Protein AF-A0A9P7G087-F1 (afdb_monomer_lite)

InterPro domains:
  IPR011009 Protein kinase-like domain superfamily [SSF56112] (122-216)

Radius of gyration: 23.11 Å; chains: 1; bounding box: 43×57×76 Å

Organism: NCBI:txid117018

Secondary structure (DSSP, 8-state):
------GGG-SSS-HHHHHHHHHHHHHHHHHHHHHHHHHHHHHT--S--------------------HHHHHHHHH-SEEEEEEEETTEE-SS-EEEEEEETTEE--S-----TTTEEEEEEEEEEEEETTEEEEEEEEEEE-TTS-EEEEEEEEEEEE-SHHHHHHHHHHHHHHHHHHHTT-SSPPPEEEEEEETTT--EEEEEE-----GGGGS---TT------------

pLDDT: mean 76.43, std 19.96, range [32.22, 96.69]

Structure (mmCIF, N/CA/C/O backbone):
data_AF-A0A9P7G087-F1
#
_entry.id   AF-A0A9P7G087-F1
#
loop_
_atom_site.group_PDB
_atom_site.id
_atom_site.type_symbol
_atom_site.label_atom_id
_atom_site.label_alt_id
_atom_site.label_comp_id
_atom_site.label_asym_id
_atom_site.label_entity_id
_atom_site.label_seq_id
_atom_site.pdbx_PDB_ins_code
_atom_site.Cartn_x
_atom_site.Cartn_y
_atom_site.Cartn_z
_atom_site.occupancy
_atom_site.B_iso_or_equiv
_atom_site.auth_seq_id
_atom_site.auth_comp_id
_atom_site.auth_asym_id
_atom_site.auth_atom_id
_atom_site.pdbx_PDB_model_num
ATOM 1 N N . MET A 1 1 ? 25.903 7.171 -40.865 1.00 37.47 1 MET A N 1
ATOM 2 C CA . MET A 1 1 ? 26.555 8.417 -40.424 1.00 37.47 1 MET A CA 1
ATOM 3 C C . MET A 1 1 ? 25.808 8.859 -39.186 1.00 37.47 1 MET A C 1
ATOM 5 O O . MET A 1 1 ? 24.689 9.324 -39.324 1.00 37.47 1 MET A O 1
ATOM 9 N N . SER A 1 2 ? 26.343 8.557 -38.003 1.00 38.66 2 SER A N 1
ATOM 10 C CA . SER A 1 2 ? 25.764 9.031 -36.746 1.00 38.66 2 SER A CA 1
ATOM 11 C C . SER A 1 2 ? 26.187 10.479 -36.569 1.00 38.66 2 SER A C 1
ATOM 13 O O . SER A 1 2 ? 27.375 10.746 -36.397 1.00 38.66 2 SER A O 1
ATOM 15 N N . GLU A 1 3 ? 25.233 11.399 -36.669 1.00 46.44 3 GLU A N 1
ATOM 16 C CA . GLU A 1 3 ? 25.411 12.743 -36.134 1.00 46.44 3 GLU A CA 1
ATOM 17 C C . GLU A 1 3 ? 25.613 12.624 -34.624 1.00 46.44 3 GLU A C 1
ATOM 19 O O . GLU A 1 3 ? 24.785 12.085 -33.889 1.00 46.44 3 GLU A O 1
ATOM 24 N N . LEU A 1 4 ? 26.793 13.061 -34.200 1.00 48.56 4 LEU A N 1
ATOM 25 C CA . LEU A 1 4 ? 27.192 13.255 -32.823 1.00 48.56 4 LEU A CA 1
ATOM 26 C C . LEU A 1 4 ? 26.295 14.358 -32.255 1.00 48.56 4 LEU A C 1
ATOM 28 O O . LEU A 1 4 ? 26.388 15.501 -32.694 1.00 48.56 4 LEU A O 1
ATOM 32 N N . ILE A 1 5 ? 25.407 14.011 -31.324 1.00 50.12 5 ILE A N 1
ATOM 33 C CA . ILE A 1 5 ? 24.639 15.002 -30.570 1.00 50.12 5 ILE A CA 1
ATOM 34 C C . ILE A 1 5 ? 25.663 15.811 -29.769 1.00 50.12 5 ILE A C 1
ATOM 36 O O . ILE A 1 5 ? 26.193 15.333 -28.766 1.00 50.12 5 ILE A O 1
ATOM 40 N N . ASP A 1 6 ? 25.993 17.006 -30.251 1.00 51.84 6 ASP A N 1
ATOM 41 C CA . ASP A 1 6 ? 26.805 17.971 -29.519 1.00 51.84 6 ASP A CA 1
ATOM 42 C C . ASP A 1 6 ? 25.933 18.610 -28.431 1.00 51.84 6 ASP A C 1
ATOM 44 O O . ASP A 1 6 ? 25.286 19.637 -28.622 1.00 51.84 6 ASP A O 1
ATOM 48 N N . VAL A 1 7 ? 25.874 17.941 -27.277 1.00 53.72 7 VAL A N 1
ATOM 49 C CA . VAL A 1 7 ? 25.100 18.364 -26.096 1.00 53.72 7 VAL A CA 1
ATOM 50 C C . VAL A 1 7 ? 25.657 19.663 -25.486 1.00 53.72 7 VAL A C 1
ATOM 52 O O . VAL A 1 7 ? 25.016 20.266 -24.629 1.00 53.72 7 VAL A O 1
ATOM 55 N N . ALA A 1 8 ? 26.837 20.129 -25.913 1.00 52.84 8 ALA A N 1
ATOM 56 C CA . ALA A 1 8 ? 27.455 21.331 -25.360 1.00 52.84 8 ALA A CA 1
ATOM 57 C C . ALA A 1 8 ? 26.787 22.641 -25.821 1.00 52.84 8 ALA A C 1
ATOM 59 O O . ALA A 1 8 ? 26.989 23.665 -25.174 1.00 52.84 8 ALA A O 1
ATOM 60 N N . HIS A 1 9 ? 25.984 22.612 -26.893 1.00 53.97 9 HIS A N 1
ATOM 61 C CA . HIS A 1 9 ? 25.398 23.811 -27.510 1.00 53.97 9 HIS A CA 1
ATOM 62 C C . HIS A 1 9 ? 23.862 23.780 -27.616 1.00 53.97 9 HIS A C 1
ATOM 64 O O . HIS A 1 9 ? 23.290 24.514 -28.416 1.00 53.97 9 HIS A O 1
ATOM 70 N N . GLY A 1 10 ? 23.183 22.940 -26.826 1.00 51.22 10 GLY A N 1
ATOM 71 C CA . GLY A 1 10 ? 21.718 22.928 -26.760 1.00 51.22 10 GLY A CA 1
ATOM 72 C C . GLY A 1 10 ? 21.180 24.194 -26.091 1.00 51.22 10 GLY A C 1
ATOM 73 O O . GLY A 1 10 ? 21.565 24.488 -24.961 1.00 51.22 10 GLY A O 1
ATOM 74 N N . ASP A 1 11 ? 20.336 24.925 -26.819 1.00 59.06 11 ASP A N 1
ATOM 75 C CA . ASP A 1 11 ? 19.813 26.253 -26.490 1.00 59.06 11 ASP A CA 1
ATOM 76 C C . ASP A 1 11 ? 19.285 26.396 -25.047 1.00 59.06 11 ASP A C 1
ATOM 78 O O . ASP A 1 11 ? 18.460 25.613 -24.582 1.00 59.06 11 ASP A O 1
ATOM 82 N N . ASP A 1 12 ? 19.803 27.440 -24.396 1.00 55.69 12 ASP A N 1
ATOM 83 C CA . ASP A 1 12 ? 19.361 28.178 -23.204 1.00 55.69 12 ASP A CA 1
ATOM 84 C C . ASP A 1 12 ? 18.184 27.602 -22.362 1.00 55.69 12 ASP A C 1
ATOM 86 O O . ASP A 1 12 ? 17.035 27.601 -22.822 1.00 55.69 12 ASP A O 1
ATOM 90 N N . PRO A 1 13 ? 18.405 27.212 -21.086 1.00 59.06 13 PRO A N 1
ATOM 91 C CA . PRO A 1 13 ? 19.678 27.208 -20.361 1.00 59.06 13 PRO A CA 1
ATOM 92 C C . PRO A 1 13 ? 20.532 25.980 -20.695 1.00 59.06 13 PRO A C 1
ATOM 94 O O . PRO A 1 13 ? 20.032 24.860 -20.843 1.00 59.06 13 PRO A O 1
ATOM 97 N N . ALA A 1 14 ? 21.849 26.180 -20.758 1.00 65.62 14 ALA A N 1
ATOM 98 C CA . ALA A 1 14 ? 22.793 25.106 -21.056 1.00 65.62 14 ALA A CA 1
ATOM 99 C C . ALA A 1 14 ? 22.681 23.978 -20.012 1.00 65.62 14 ALA A C 1
ATOM 101 O O . ALA A 1 14 ? 22.428 24.225 -18.833 1.00 65.62 14 ALA A O 1
ATOM 102 N N . TYR A 1 15 ? 22.940 22.725 -20.399 1.00 64.69 15 TYR A N 1
ATOM 103 C CA . TYR A 1 15 ? 22.842 21.559 -19.499 1.00 64.69 15 TYR A CA 1
ATOM 104 C C . TYR A 1 15 ? 23.573 21.751 -18.152 1.00 64.69 15 TYR A C 1
ATOM 106 O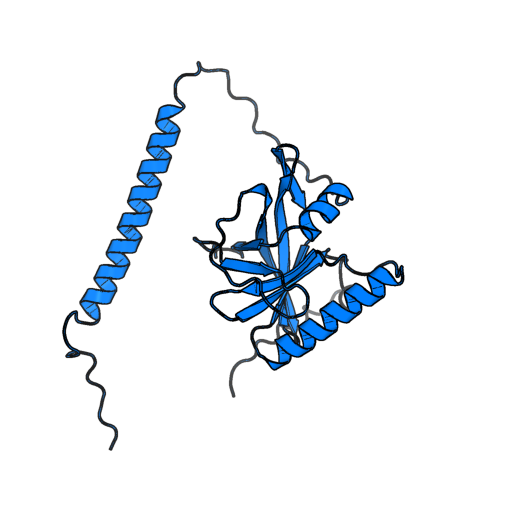 O . TYR A 1 15 ? 23.093 21.331 -17.097 1.00 64.69 15 TYR A O 1
ATOM 114 N N . GLY A 1 16 ? 24.719 22.441 -18.172 1.00 65.94 16 GLY A N 1
ATOM 115 C CA . GLY A 1 16 ? 25.461 22.799 -16.962 1.00 65.94 16 GLY A CA 1
ATOM 116 C C . GLY A 1 16 ? 24.697 23.741 -16.025 1.00 65.94 16 GLY A C 1
ATOM 117 O O . GLY A 1 16 ? 24.754 23.570 -14.810 1.00 65.94 16 GLY A O 1
ATOM 118 N N . GLU A 1 17 ? 23.940 24.692 -16.567 1.00 72.75 17 GLU A N 1
ATOM 119 C CA . GLU A 1 17 ? 23.118 25.629 -15.796 1.00 72.75 17 GLU A CA 1
ATOM 120 C C . GLU A 1 17 ? 21.913 24.933 -15.163 1.00 72.75 17 GLU A C 1
ATOM 122 O O . GLU A 1 17 ? 21.603 25.201 -14.004 1.00 72.75 17 GLU A O 1
ATOM 127 N N . ILE A 1 18 ? 21.293 23.976 -15.863 1.00 76.69 18 ILE A N 1
A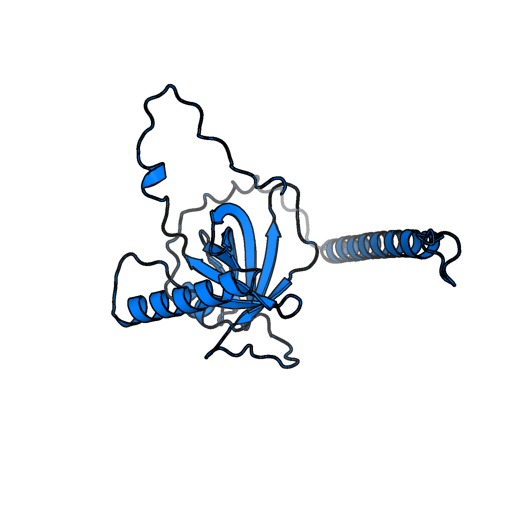TOM 128 C CA . ILE A 1 18 ? 20.209 23.153 -15.303 1.00 76.69 18 ILE A CA 1
ATOM 129 C C . ILE A 1 18 ? 20.728 22.327 -14.125 1.00 76.69 18 ILE A C 1
ATOM 131 O O . ILE A 1 18 ? 20.117 22.316 -13.056 1.00 76.69 18 ILE A O 1
ATOM 135 N N . HIS A 1 19 ? 21.877 21.665 -14.288 1.00 71.69 19 HIS A N 1
ATOM 136 C CA . HIS A 1 19 ? 22.480 20.878 -13.215 1.00 71.69 19 HIS A CA 1
ATOM 137 C C . HIS A 1 19 ? 22.809 21.735 -11.991 1.00 71.69 19 HIS A C 1
ATOM 139 O O . HIS A 1 19 ? 22.435 21.381 -10.872 1.00 71.69 19 HIS A O 1
ATOM 145 N N . VAL A 1 20 ? 23.466 22.880 -12.185 1.00 82.25 20 VAL A N 1
ATOM 146 C CA . VAL A 1 20 ? 23.805 23.782 -11.077 1.00 82.25 20 VAL A CA 1
ATOM 147 C C . VAL A 1 20 ? 22.540 24.363 -10.437 1.00 82.25 20 VAL A C 1
ATOM 149 O O . VAL A 1 20 ? 22.446 24.400 -9.210 1.00 82.25 20 VAL A O 1
ATOM 152 N N . GLY A 1 21 ? 21.544 24.749 -11.236 1.00 81.56 21 GLY A N 1
ATOM 153 C CA . GLY A 1 21 ? 20.256 25.247 -10.758 1.00 81.56 21 GLY A CA 1
ATOM 154 C C . GLY A 1 21 ? 19.515 24.225 -9.896 1.00 81.56 21 GLY A C 1
ATOM 155 O O . GLY A 1 21 ? 19.039 24.568 -8.814 1.00 81.56 21 GLY A O 1
ATOM 156 N N . LEU A 1 22 ? 19.497 22.956 -10.313 1.00 80.38 22 LEU A N 1
ATOM 157 C CA . LEU A 1 22 ? 18.887 21.867 -9.551 1.00 80.38 22 LEU A CA 1
ATOM 158 C C . LEU A 1 22 ? 19.606 21.641 -8.215 1.00 80.38 22 LEU A C 1
ATOM 160 O O . LEU A 1 22 ? 18.956 21.573 -7.171 1.00 80.38 22 LEU A O 1
ATOM 164 N N . TYR A 1 23 ? 20.942 21.589 -8.220 1.00 81.75 23 TYR A N 1
ATOM 165 C CA . TYR A 1 23 ? 21.722 21.473 -6.984 1.00 81.75 23 TYR A CA 1
ATOM 166 C C . TYR A 1 23 ? 21.475 22.654 -6.035 1.00 81.75 23 TYR A C 1
ATOM 168 O O . TYR A 1 23 ? 21.299 22.443 -4.834 1.00 81.75 23 TYR A O 1
ATOM 176 N N . MET A 1 24 ? 21.414 23.888 -6.548 1.00 84.94 24 MET A N 1
ATOM 177 C CA . MET A 1 24 ? 21.125 25.069 -5.727 1.00 84.94 24 MET A CA 1
ATOM 178 C C . MET A 1 24 ? 19.702 25.059 -5.156 1.00 84.94 24 MET A C 1
ATOM 180 O O . MET A 1 24 ? 19.517 25.431 -3.995 1.00 84.94 24 MET A O 1
ATOM 184 N N . ALA A 1 25 ? 18.709 24.602 -5.923 1.00 83.75 25 ALA A N 1
ATOM 185 C CA . ALA A 1 25 ? 17.330 24.476 -5.455 1.00 83.75 25 ALA A CA 1
ATOM 186 C C . ALA A 1 25 ? 17.208 23.446 -4.320 1.00 83.75 25 ALA A C 1
ATOM 188 O O . ALA A 1 25 ? 16.607 23.744 -3.288 1.00 83.75 25 ALA A O 1
ATOM 189 N N . ILE A 1 26 ? 17.852 22.281 -4.465 1.00 86.06 26 ILE A N 1
ATOM 190 C CA . ILE A 1 26 ? 17.886 21.239 -3.427 1.00 86.06 26 ILE A CA 1
ATOM 191 C C . ILE A 1 26 ? 18.539 21.774 -2.148 1.00 86.06 26 ILE A C 1
ATOM 193 O O . ILE A 1 26 ? 17.989 21.625 -1.059 1.00 86.06 26 ILE A O 1
ATOM 197 N N . MET A 1 27 ? 19.697 22.431 -2.262 1.00 87.25 27 MET A N 1
ATOM 198 C CA . MET A 1 27 ? 20.398 22.983 -1.097 1.00 87.25 27 MET A CA 1
ATOM 199 C C . MET A 1 27 ? 19.583 24.077 -0.399 1.00 87.25 27 MET A C 1
ATOM 201 O O . MET A 1 27 ? 19.564 24.137 0.830 1.00 87.25 27 MET A O 1
ATOM 205 N N . SER A 1 28 ? 18.883 24.917 -1.163 1.00 87.94 28 SER A N 1
ATOM 206 C CA . SER A 1 28 ? 18.028 25.971 -0.607 1.00 87.94 28 SER A CA 1
ATOM 207 C C . SER A 1 28 ? 16.828 25.390 0.144 1.00 87.94 28 SER A C 1
ATOM 209 O O . SER A 1 28 ? 16.564 25.814 1.266 1.00 87.94 28 SER A O 1
ATOM 211 N N . ASP A 1 29 ? 16.167 24.367 -0.410 1.00 92.19 29 ASP A N 1
ATOM 212 C CA . ASP A 1 29 ? 15.066 23.657 0.260 1.00 92.19 29 ASP A CA 1
ATOM 213 C C . ASP A 1 29 ? 15.529 22.993 1.567 1.00 92.19 29 ASP A C 1
ATOM 215 O O . ASP A 1 29 ? 14.883 23.139 2.606 1.00 92.19 29 ASP A O 1
ATOM 219 N N . VAL A 1 30 ? 16.696 22.336 1.563 1.00 86.88 30 VAL A N 1
ATOM 220 C CA . VAL A 1 30 ? 17.272 21.731 2.777 1.00 86.88 30 VAL A CA 1
ATOM 221 C C . VAL A 1 30 ? 17.572 22.790 3.842 1.00 86.88 30 VAL A C 1
ATOM 223 O O . VAL A 1 30 ? 17.251 22.594 5.019 1.00 86.88 30 VAL A O 1
ATOM 226 N N . LEU A 1 31 ? 18.165 23.924 3.456 1.00 86.12 31 LEU A N 1
ATOM 227 C CA . LEU A 1 31 ? 18.472 25.014 4.385 1.00 86.12 31 LEU A CA 1
ATOM 228 C C . LEU A 1 31 ? 17.204 25.658 4.954 1.00 86.12 31 LEU A C 1
ATOM 230 O O . LEU A 1 31 ? 17.148 25.924 6.157 1.00 86.12 31 LEU A O 1
ATOM 234 N N . ASP A 1 32 ? 16.176 25.868 4.135 1.00 91.06 32 ASP A N 1
ATOM 235 C CA . ASP A 1 32 ? 14.921 26.459 4.595 1.00 91.06 32 ASP A CA 1
ATOM 236 C C . ASP A 1 32 ? 14.133 25.509 5.502 1.00 91.06 32 ASP A C 1
ATOM 238 O O . ASP A 1 32 ? 13.650 25.944 6.551 1.00 91.06 32 ASP A O 1
ATOM 242 N N . ARG A 1 33 ? 14.100 24.201 5.209 1.00 82.62 33 ARG A N 1
ATOM 243 C CA . ARG A 1 33 ? 13.541 23.201 6.139 1.00 82.62 33 ARG A CA 1
ATOM 244 C C . ARG A 1 33 ? 14.288 23.188 7.467 1.00 82.62 33 ARG A C 1
ATOM 246 O O . ARG A 1 33 ? 13.663 23.153 8.523 1.00 82.62 33 ARG A O 1
ATOM 253 N N . THR A 1 34 ? 15.616 23.273 7.430 1.00 83.12 34 THR A N 1
ATOM 254 C CA . THR A 1 34 ? 16.438 23.309 8.649 1.00 83.12 34 THR A CA 1
ATOM 255 C C . THR A 1 34 ? 16.129 24.551 9.487 1.00 83.12 34 THR A C 1
ATOM 257 O O . THR A 1 34 ? 15.969 24.454 10.702 1.00 83.12 34 THR A O 1
ATOM 260 N N . ARG A 1 35 ? 15.969 25.721 8.855 1.00 85.31 35 ARG A N 1
ATOM 261 C CA . ARG A 1 35 ? 15.562 26.954 9.548 1.00 85.31 35 ARG A CA 1
ATOM 262 C C . ARG A 1 35 ? 14.180 26.835 10.177 1.00 85.31 35 ARG A C 1
ATOM 264 O O . ARG A 1 35 ? 14.010 27.277 11.308 1.00 85.31 35 ARG A O 1
ATOM 271 N N . GLN A 1 36 ? 13.218 26.242 9.475 1.00 79.81 36 GLN A N 1
ATOM 272 C CA . GLN A 1 36 ? 11.868 26.037 10.004 1.00 79.81 36 GLN A CA 1
ATOM 273 C C . GLN A 1 36 ? 11.870 25.093 11.212 1.00 79.81 36 GLN A C 1
ATOM 275 O O . GLN A 1 36 ? 11.194 25.380 12.195 1.00 79.81 36 GLN A O 1
ATOM 280 N N . ILE A 1 37 ? 12.676 24.025 11.182 1.00 79.12 37 ILE A N 1
ATOM 281 C CA . ILE A 1 37 ? 12.852 23.109 12.321 1.00 79.12 37 ILE A CA 1
ATOM 282 C C . ILE A 1 37 ? 13.456 23.853 13.519 1.00 79.12 37 ILE A C 1
ATOM 284 O O . ILE A 1 37 ? 12.887 23.817 14.605 1.00 79.12 37 ILE A O 1
ATOM 288 N N . ILE A 1 38 ? 14.543 24.606 13.317 1.00 79.31 38 ILE A N 1
ATOM 289 C CA . ILE A 1 38 ? 15.189 25.386 14.389 1.00 79.31 38 ILE A CA 1
ATOM 290 C C . ILE A 1 38 ? 14.232 26.442 14.968 1.00 79.31 38 ILE A C 1
ATOM 292 O O . ILE A 1 38 ? 14.205 26.667 16.177 1.00 79.31 38 ILE A O 1
ATOM 296 N N . GLN A 1 39 ? 13.428 27.100 14.128 1.00 76.31 39 GLN A N 1
ATOM 297 C CA . GLN A 1 39 ? 12.433 28.076 14.584 1.00 76.31 39 GLN A CA 1
ATOM 298 C C . GLN A 1 39 ? 11.293 27.413 15.364 1.00 76.31 39 GLN A C 1
ATOM 300 O O . GLN A 1 39 ? 10.879 27.948 16.394 1.00 76.31 39 GLN A O 1
ATOM 305 N N . ALA A 1 40 ? 10.820 26.247 14.916 1.00 68.62 40 ALA A N 1
ATOM 306 C CA . ALA A 1 40 ? 9.821 25.460 15.631 1.00 68.62 40 ALA A CA 1
ATOM 307 C C . ALA A 1 40 ? 10.345 25.006 17.004 1.00 68.62 40 ALA A C 1
ATOM 309 O O . ALA A 1 40 ? 9.625 25.117 17.992 1.00 68.62 40 ALA A O 1
ATOM 310 N N . GLU A 1 41 ? 11.613 24.594 17.090 1.00 66.81 41 GLU A N 1
ATOM 311 C CA . GLU A 1 41 ? 12.267 24.232 18.352 1.00 66.81 41 GLU A CA 1
ATOM 312 C C . GLU A 1 41 ? 12.432 25.441 19.289 1.00 66.81 41 GLU A C 1
ATOM 314 O O . GLU A 1 41 ? 12.165 25.331 20.489 1.00 66.81 41 GLU A O 1
ATOM 319 N N . ALA A 1 42 ? 12.781 26.618 18.754 1.00 61.88 42 ALA A N 1
ATOM 320 C CA . ALA A 1 42 ? 12.932 27.851 19.529 1.00 61.88 42 ALA A CA 1
ATOM 321 C C . ALA A 1 42 ? 11.607 28.344 20.147 1.00 61.88 42 ALA A C 1
ATOM 323 O O . ALA A 1 42 ? 11.608 28.848 21.275 1.00 61.88 42 ALA A O 1
ATOM 324 N N . LEU A 1 43 ? 10.475 28.147 19.459 1.00 56.50 43 LEU A N 1
ATOM 325 C CA . LEU A 1 43 ? 9.128 28.464 19.961 1.00 56.50 43 LEU A CA 1
ATOM 326 C C . LEU A 1 43 ? 8.705 27.599 21.167 1.00 56.50 43 LEU A C 1
ATOM 328 O O . LEU A 1 43 ? 7.830 28.006 21.930 1.00 56.50 43 LEU A O 1
ATOM 332 N N . THR A 1 44 ? 9.355 26.455 21.398 1.00 51.25 44 THR A N 1
ATOM 333 C CA . THR A 1 44 ? 9.074 25.536 22.521 1.00 51.25 44 THR A CA 1
ATOM 334 C C . THR A 1 44 ? 9.850 25.831 23.818 1.00 51.25 44 THR A C 1
ATOM 336 O O . THR A 1 44 ? 9.639 25.157 24.826 1.00 51.25 44 THR A O 1
ATOM 339 N N . THR A 1 45 ? 10.718 26.851 23.858 1.00 46.75 45 THR A N 1
ATOM 340 C CA . THR A 1 45 ? 11.708 27.059 24.946 1.00 46.75 45 THR A CA 1
ATOM 341 C C . THR A 1 45 ? 11.197 27.809 26.197 1.00 46.75 45 THR A C 1
ATOM 343 O O . THR A 1 45 ? 11.967 28.499 26.865 1.00 46.75 45 THR A O 1
ATOM 346 N N . HIS A 1 46 ? 9.917 27.688 26.568 1.00 44.78 46 HIS A N 1
ATOM 347 C CA . HIS A 1 46 ? 9.365 28.308 27.791 1.00 44.78 46 HIS A CA 1
ATOM 348 C C . HIS A 1 46 ? 8.740 27.307 28.779 1.00 44.78 46 HIS A C 1
ATOM 350 O O . HIS A 1 46 ? 7.652 27.534 29.302 1.00 44.78 46 HIS A O 1
ATOM 356 N N . LEU A 1 47 ? 9.453 26.226 29.110 1.00 42.69 47 LEU A N 1
ATOM 357 C CA . LEU A 1 47 ? 9.150 25.401 30.289 1.00 42.69 47 LEU A CA 1
ATOM 358 C C . LEU A 1 47 ? 10.416 25.214 31.150 1.00 42.69 47 LEU A C 1
ATOM 360 O O . LEU A 1 47 ? 11.493 24.973 30.603 1.00 42.69 47 LEU A O 1
ATOM 364 N N . PRO A 1 48 ? 10.326 25.374 32.487 1.00 40.75 48 PRO A N 1
ATOM 365 C CA . PRO A 1 48 ? 11.487 25.375 33.369 1.00 40.75 48 PRO A CA 1
ATOM 366 C C . PRO A 1 48 ? 12.087 23.973 33.545 1.00 40.75 48 PRO A C 1
ATOM 368 O O . PRO A 1 48 ? 11.373 22.977 33.633 1.00 40.75 48 PRO A O 1
ATOM 371 N N . ASN A 1 49 ? 13.420 23.943 33.641 1.00 42.94 49 ASN A N 1
ATOM 372 C CA . ASN A 1 49 ? 14.275 22.779 33.879 1.00 42.94 49 ASN A CA 1
ATOM 373 C C . ASN A 1 49 ? 13.732 21.824 34.957 1.00 42.94 49 ASN A C 1
ATOM 375 O O . ASN A 1 49 ? 13.892 22.067 36.154 1.00 42.94 49 ASN A O 1
ATOM 379 N N . THR A 1 50 ? 13.202 20.681 34.530 1.00 45.25 50 THR A N 1
ATOM 380 C CA . THR A 1 50 ? 13.122 19.472 35.356 1.00 45.25 50 THR A CA 1
ATOM 381 C C . THR A 1 50 ? 14.350 18.591 35.103 1.00 45.25 50 THR A C 1
ATOM 383 O O . THR A 1 50 ? 14.772 18.460 33.951 1.00 45.25 50 THR A O 1
ATOM 386 N N . PRO A 1 51 ? 14.946 17.984 36.147 1.00 42.00 51 PRO A N 1
ATOM 387 C CA . PRO A 1 51 ? 16.109 17.116 36.007 1.00 42.00 51 PRO A CA 1
ATOM 388 C C . PRO A 1 51 ? 15.822 15.970 35.032 1.00 42.00 51 PRO A C 1
ATOM 390 O O . PRO A 1 51 ? 14.769 15.338 35.086 1.00 42.00 51 PRO A O 1
ATOM 393 N N . ARG A 1 52 ? 16.787 15.757 34.132 1.00 39.09 52 ARG A N 1
ATOM 394 C CA . ARG A 1 52 ? 16.796 14.783 33.037 1.00 39.09 52 ARG A CA 1
ATOM 395 C C . ARG A 1 52 ? 16.269 13.419 33.529 1.00 39.09 52 ARG A C 1
ATOM 397 O O . ARG A 1 52 ? 16.962 12.776 34.321 1.00 39.09 52 ARG A O 1
ATOM 404 N N . PRO A 1 53 ? 15.075 12.969 33.096 1.00 39.03 53 PRO A N 1
ATOM 405 C CA . PRO A 1 53 ? 14.666 11.589 33.301 1.00 39.03 53 PRO A CA 1
ATOM 406 C C . PRO A 1 53 ? 15.682 10.699 32.590 1.00 39.03 53 PRO A C 1
ATOM 408 O O . PRO A 1 53 ? 16.150 11.044 31.501 1.00 39.03 53 PRO A O 1
ATOM 411 N N . ALA A 1 54 ? 16.052 9.591 33.229 1.00 48.12 54 ALA A N 1
ATOM 412 C CA . ALA A 1 54 ? 16.843 8.540 32.609 1.00 48.12 54 ALA A CA 1
ATOM 413 C C . ALA A 1 54 ? 16.300 8.240 31.204 1.00 48.12 54 ALA A C 1
ATOM 415 O O . ALA A 1 54 ? 15.083 8.280 31.002 1.00 48.12 54 ALA A O 1
ATOM 416 N N . GLU A 1 55 ? 17.211 7.988 30.257 1.00 42.59 55 GLU A N 1
ATOM 417 C CA . GLU A 1 55 ? 16.882 7.588 28.889 1.00 42.59 55 GLU A CA 1
ATOM 418 C C . GLU A 1 55 ? 15.678 6.641 28.910 1.00 42.59 55 GLU A C 1
ATOM 420 O O . GLU A 1 55 ? 15.730 5.634 29.627 1.00 42.59 55 GLU A O 1
ATOM 425 N N . PRO A 1 56 ? 14.579 6.950 28.194 1.00 37.94 56 PRO A N 1
ATOM 426 C CA . PRO A 1 56 ? 13.505 5.995 28.067 1.00 37.94 56 PRO A CA 1
ATOM 427 C C . PRO A 1 56 ? 14.125 4.782 27.393 1.00 37.94 56 PRO A C 1
ATOM 429 O O . PRO A 1 56 ? 14.529 4.821 26.229 1.00 37.94 56 PRO A O 1
ATOM 432 N N . SER A 1 57 ? 14.245 3.718 28.182 1.00 45.12 57 SER A N 1
ATOM 433 C CA . SER A 1 57 ? 14.494 2.371 27.716 1.00 45.12 57 SER A CA 1
ATOM 434 C C . SER A 1 57 ? 13.663 2.190 26.456 1.00 45.12 57 SER A C 1
ATOM 436 O O . SER A 1 57 ? 12.436 2.318 26.516 1.00 45.12 57 SER A O 1
ATOM 438 N N . ARG A 1 58 ? 14.357 1.982 25.330 1.00 41.09 58 ARG A N 1
ATOM 439 C CA . ARG A 1 58 ? 13.806 1.575 24.034 1.00 41.09 58 ARG A CA 1
ATOM 440 C C . ARG A 1 58 ? 12.542 0.758 24.311 1.00 41.09 58 ARG A C 1
ATOM 442 O O . ARG A 1 58 ? 12.688 -0.257 24.996 1.00 41.09 58 ARG A O 1
ATOM 449 N N . PRO A 1 59 ? 11.331 1.201 23.912 1.00 36.56 59 PRO A N 1
ATOM 450 C CA . PRO A 1 59 ? 10.133 0.453 24.245 1.00 36.56 59 PRO A CA 1
ATOM 451 C C . PRO A 1 59 ? 10.351 -0.952 23.708 1.00 36.56 59 PRO A C 1
ATOM 453 O O . PRO A 1 59 ? 10.556 -1.140 22.508 1.00 36.56 59 PRO A O 1
ATOM 456 N N . GLU A 1 60 ? 10.409 -1.923 24.619 1.00 34.47 60 GLU A N 1
ATOM 457 C CA . GLU A 1 60 ? 10.317 -3.321 24.253 1.00 34.47 60 GLU A CA 1
ATOM 458 C C . GLU A 1 60 ? 9.068 -3.418 23.389 1.00 34.47 60 GLU A C 1
ATOM 460 O O . GLU A 1 60 ? 7.952 -3.176 23.862 1.00 34.47 60 GLU A O 1
ATOM 465 N N . ILE A 1 61 ? 9.271 -3.677 22.097 1.00 41.38 61 ILE A N 1
ATOM 466 C CA . ILE A 1 61 ? 8.195 -3.894 21.145 1.00 41.38 61 ILE A CA 1
ATOM 467 C C . ILE A 1 61 ? 7.566 -5.214 21.570 1.00 41.38 61 ILE A C 1
ATOM 469 O O . ILE A 1 61 ? 7.920 -6.291 21.098 1.00 41.38 61 ILE A O 1
ATOM 473 N N . LYS A 1 62 ? 6.653 -5.136 22.536 1.00 32.97 62 LYS A N 1
ATOM 474 C CA . LYS A 1 62 ? 5.699 -6.196 22.798 1.00 32.97 62 LYS A CA 1
ATOM 475 C C . LYS A 1 62 ? 4.910 -6.307 21.511 1.00 32.97 62 LYS A C 1
ATOM 477 O O . LYS A 1 62 ? 4.210 -5.366 21.144 1.00 32.97 62 LYS A O 1
ATOM 482 N N . THR A 1 63 ? 5.081 -7.425 20.816 1.00 36.69 63 THR A N 1
ATOM 483 C CA . THR A 1 63 ? 4.351 -7.814 19.612 1.00 36.69 63 THR A CA 1
ATOM 484 C C . THR A 1 63 ? 2.864 -7.828 19.951 1.00 36.69 63 THR A C 1
ATOM 486 O O . THR A 1 63 ? 2.292 -8.842 20.346 1.00 36.69 63 THR A O 1
ATOM 489 N N . LYS A 1 64 ? 2.227 -6.659 19.911 1.00 44.50 64 LYS A N 1
ATOM 490 C CA . LYS A 1 64 ? 0.791 -6.534 20.093 1.00 44.50 64 LYS A CA 1
ATOM 491 C C . LYS A 1 64 ? 0.215 -7.114 18.810 1.00 44.50 64 LYS A C 1
ATOM 493 O O . LYS A 1 64 ? 0.477 -6.579 17.734 1.00 44.50 64 LYS A O 1
ATOM 498 N N . MET A 1 65 ? -0.492 -8.244 18.906 1.00 54.69 65 MET A N 1
ATOM 499 C CA . MET A 1 65 ? -1.31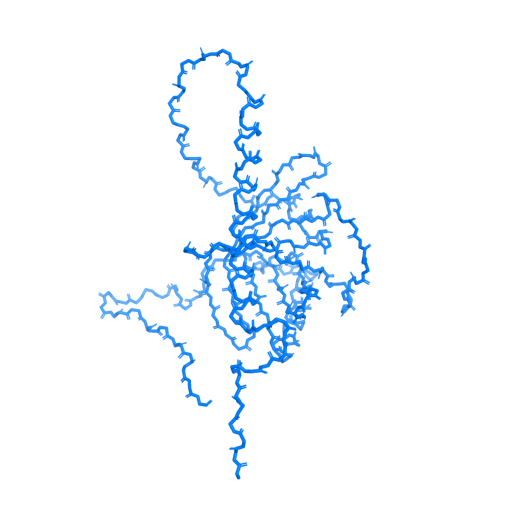5 -8.720 17.792 1.00 54.69 65 MET A CA 1
ATOM 500 C C . MET A 1 65 ? -2.098 -7.522 17.257 1.00 54.69 65 MET A C 1
ATOM 502 O O . MET A 1 65 ? -2.657 -6.758 18.051 1.00 54.69 65 MET A O 1
ATOM 506 N N . MET A 1 66 ? -2.079 -7.337 15.935 1.00 67.38 66 MET A N 1
ATOM 507 C CA . MET A 1 66 ? -2.814 -6.261 15.278 1.00 67.38 66 MET A CA 1
ATOM 508 C C . MET A 1 66 ? -4.248 -6.256 15.812 1.00 67.38 66 MET A C 1
ATOM 510 O O . MET A 1 66 ? -4.939 -7.277 15.758 1.00 67.38 66 MET A O 1
ATOM 514 N N . SER A 1 67 ? -4.684 -5.140 16.400 1.00 80.12 67 SER A N 1
ATOM 515 C CA . SER A 1 67 ? -6.045 -5.070 16.919 1.00 80.12 67 SER A CA 1
ATOM 516 C C . SER A 1 67 ? -7.016 -5.129 15.741 1.00 80.12 67 SER A C 1
ATOM 518 O O . SER A 1 67 ? -6.775 -4.528 14.693 1.00 80.12 67 SER A O 1
ATOM 520 N N . LYS A 1 68 ? -8.131 -5.849 15.905 1.00 82.50 68 LYS A N 1
ATOM 521 C CA . LYS A 1 68 ? -9.157 -5.966 14.857 1.00 82.50 68 LYS A CA 1
ATOM 522 C C . LYS A 1 68 ? -9.618 -4.589 14.354 1.00 82.50 68 LYS A C 1
ATOM 524 O O . LYS A 1 68 ? -9.764 -4.403 13.155 1.00 82.50 68 LYS A O 1
ATOM 529 N N . ALA A 1 69 ? -9.754 -3.624 15.266 1.00 85.00 69 ALA A N 1
ATOM 530 C CA . ALA A 1 69 ? -10.114 -2.245 14.943 1.00 85.00 69 ALA A CA 1
ATOM 531 C C . ALA A 1 69 ? -9.063 -1.539 14.068 1.00 85.00 69 ALA A C 1
ATOM 533 O O . ALA A 1 69 ? -9.425 -0.826 13.138 1.00 85.00 69 ALA A O 1
ATOM 534 N N . ALA A 1 70 ? -7.768 -1.755 14.323 1.00 87.31 70 ALA A N 1
ATOM 535 C CA . ALA A 1 70 ? -6.719 -1.178 13.490 1.00 87.31 70 ALA A CA 1
ATOM 536 C C . ALA A 1 70 ? -6.704 -1.816 12.094 1.00 87.31 70 ALA A C 1
ATOM 538 O O . ALA A 1 70 ? -6.574 -1.111 11.102 1.00 87.31 70 ALA A O 1
ATOM 539 N N . ILE A 1 71 ? -6.908 -3.130 11.988 1.00 89.25 71 ILE A N 1
ATOM 540 C CA . ILE A 1 71 ? -7.023 -3.790 10.679 1.00 89.25 71 ILE A CA 1
ATOM 541 C C . ILE A 1 71 ? -8.189 -3.200 9.879 1.00 89.25 71 ILE A C 1
ATOM 543 O O . ILE A 1 71 ? -7.998 -2.810 8.732 1.00 89.25 71 ILE A O 1
ATOM 547 N N . GLU A 1 72 ? -9.365 -3.089 10.498 1.00 90.38 72 GLU A N 1
ATOM 548 C CA . GLU A 1 72 ? -10.575 -2.568 9.855 1.00 90.38 72 GLU A CA 1
ATOM 549 C C . GLU A 1 72 ? -10.382 -1.131 9.351 1.00 90.38 72 GLU A C 1
ATOM 551 O O . GLU A 1 72 ? -10.681 -0.819 8.196 1.00 90.38 72 GLU A O 1
ATOM 556 N N . GLN A 1 73 ? -9.784 -0.269 10.175 1.00 91.00 73 GLN A N 1
ATOM 557 C CA . GLN A 1 73 ? -9.474 1.098 9.769 1.00 91.00 73 GLN A CA 1
ATOM 558 C C . GLN A 1 73 ? -8.462 1.152 8.620 1.00 91.00 73 GLN A C 1
ATOM 560 O O . GLN A 1 73 ? -8.684 1.906 7.676 1.00 91.00 73 GLN A O 1
ATOM 565 N N . ALA A 1 74 ? -7.400 0.339 8.646 1.00 90.88 74 ALA A N 1
ATOM 566 C CA . ALA A 1 74 ? -6.420 0.278 7.559 1.00 90.88 74 ALA A CA 1
ATOM 567 C C . ALA A 1 74 ? -7.049 -0.213 6.243 1.00 90.88 74 ALA A C 1
ATOM 569 O O . ALA A 1 74 ? -6.771 0.338 5.176 1.00 90.88 74 ALA A O 1
ATOM 570 N N . THR A 1 75 ? -7.947 -1.203 6.311 1.00 91.69 75 THR A N 1
ATOM 571 C CA . THR A 1 75 ? -8.677 -1.721 5.141 1.00 91.69 75 THR A CA 1
ATOM 572 C C . THR A 1 75 ? -9.670 -0.726 4.543 1.00 91.69 75 THR A C 1
ATOM 574 O O . THR A 1 75 ? -10.067 -0.895 3.396 1.00 91.69 75 THR A O 1
ATOM 577 N N . ALA A 1 76 ? -10.056 0.318 5.278 1.00 90.81 76 ALA A N 1
ATOM 578 C CA . ALA A 1 76 ? -10.986 1.335 4.799 1.00 90.81 76 ALA A CA 1
ATOM 579 C C . ALA A 1 76 ? -10.290 2.531 4.123 1.00 90.81 76 ALA A C 1
ATOM 581 O O . ALA A 1 76 ? -10.960 3.325 3.466 1.00 90.81 76 ALA A O 1
ATOM 582 N N . ARG A 1 77 ? -8.964 2.696 4.273 1.00 91.31 77 ARG A N 1
ATOM 583 C CA . ARG A 1 77 ? -8.274 3.894 3.764 1.00 91.31 77 ARG A CA 1
ATOM 584 C C . ARG A 1 77 ? -8.133 3.879 2.238 1.00 91.31 77 ARG A C 1
ATOM 586 O O . ARG A 1 77 ? -7.576 2.908 1.709 1.00 91.31 77 ARG A O 1
ATOM 593 N N . PRO A 1 78 ? -8.594 4.927 1.528 1.00 92.75 78 PRO A N 1
ATOM 594 C CA . PRO A 1 78 ? -8.442 5.045 0.078 1.00 92.75 78 PRO A CA 1
ATOM 595 C C . PRO A 1 78 ? -7.023 5.407 -0.377 1.00 92.75 78 PRO A C 1
ATOM 597 O O . PRO A 1 78 ? -6.707 5.165 -1.536 1.00 92.75 78 PRO A O 1
ATOM 600 N N . LEU A 1 79 ? -6.173 5.966 0.490 1.00 93.38 79 LEU A N 1
ATOM 601 C CA . LEU A 1 79 ? -4.829 6.419 0.121 1.00 93.38 79 LEU A CA 1
ATOM 602 C C . LEU A 1 79 ? -3.750 5.798 1.020 1.00 93.38 79 LEU A C 1
ATOM 604 O O . LEU A 1 79 ? -3.874 5.766 2.246 1.00 93.38 79 LEU A O 1
ATOM 608 N N . ALA A 1 80 ? -2.662 5.358 0.397 1.00 95.31 80 ALA A N 1
ATOM 609 C CA . ALA A 1 80 ? -1.433 4.939 1.051 1.00 95.31 80 ALA A CA 1
ATOM 610 C C . ALA A 1 80 ? -0.293 5.889 0.654 1.00 95.31 80 ALA A C 1
ATOM 612 O O . ALA A 1 80 ? 0.029 6.034 -0.523 1.00 95.31 80 ALA A O 1
ATOM 613 N N . LEU A 1 81 ? 0.328 6.531 1.642 1.00 95.12 81 LEU A N 1
ATOM 614 C CA . LEU A 1 81 ? 1.514 7.363 1.451 1.00 95.12 81 LEU A CA 1
ATOM 615 C C . LEU A 1 81 ? 2.757 6.528 1.724 1.00 95.12 81 LEU A C 1
ATOM 617 O O . LEU A 1 81 ? 3.070 6.215 2.873 1.00 95.12 81 LEU A O 1
ATOM 621 N N . LEU A 1 82 ? 3.460 6.155 0.666 1.00 94.94 82 LEU A N 1
ATOM 622 C CA . LEU A 1 82 ? 4.577 5.234 0.735 1.00 94.94 82 LEU A CA 1
ATOM 623 C C . LEU A 1 82 ? 5.903 5.952 0.959 1.00 94.94 82 LEU A C 1
ATOM 625 O O . LEU A 1 82 ? 6.285 6.824 0.188 1.00 94.94 82 LEU A O 1
ATOM 629 N N . ARG A 1 83 ? 6.651 5.521 1.971 1.00 93.69 83 ARG A N 1
ATOM 630 C CA . ARG A 1 83 ? 8.022 5.941 2.252 1.00 93.69 83 ARG A CA 1
ATOM 631 C C . ARG A 1 83 ? 8.956 4.749 2.187 1.00 93.69 83 ARG A C 1
ATOM 633 O O . ARG A 1 83 ? 8.682 3.692 2.750 1.00 93.69 83 ARG A O 1
ATOM 640 N N . MET A 1 84 ? 10.094 4.943 1.543 1.00 89.94 84 MET A N 1
ATOM 641 C CA . MET A 1 84 ? 11.159 3.957 1.494 1.00 89.94 84 MET A CA 1
ATOM 642 C C . MET A 1 84 ? 12.214 4.315 2.534 1.00 89.94 84 MET A C 1
ATOM 644 O O . MET A 1 84 ? 12.789 5.396 2.469 1.00 89.94 84 MET A O 1
ATOM 648 N N . GLN A 1 85 ? 12.452 3.421 3.490 1.00 90.56 85 GLN A N 1
ATOM 649 C CA . GLN A 1 85 ? 13.475 3.548 4.528 1.00 90.56 85 GLN A CA 1
ATOM 650 C C . GLN A 1 85 ? 14.313 2.270 4.563 1.00 90.56 85 GLN A C 1
ATOM 652 O O . GLN A 1 85 ? 14.227 1.464 5.487 1.00 90.56 85 GLN A O 1
ATOM 657 N N . ILE A 1 86 ? 15.098 2.062 3.508 1.00 85.81 86 ILE A N 1
ATOM 658 C CA . ILE A 1 86 ? 15.879 0.842 3.309 1.00 85.81 86 ILE A CA 1
ATOM 659 C C . ILE A 1 86 ? 17.355 1.171 3.508 1.00 85.81 86 ILE A C 1
ATOM 661 O O . ILE A 1 86 ? 17.978 1.824 2.672 1.00 85.81 86 ILE A O 1
ATOM 665 N N . SER A 1 87 ? 17.941 0.665 4.596 1.00 81.62 87 SER A N 1
ATOM 666 C CA . SER A 1 87 ? 19.344 0.924 4.947 1.00 81.62 87 SER A CA 1
ATOM 667 C C . SER A 1 87 ? 19.623 2.439 5.021 1.00 81.62 87 SER A C 1
ATOM 669 O O . SER A 1 87 ? 18.994 3.143 5.805 1.00 81.62 87 SER A O 1
ATOM 671 N N . GLN A 1 88 ? 20.544 2.947 4.205 1.00 79.38 88 GLN A N 1
ATOM 672 C CA . GLN A 1 88 ? 20.891 4.366 4.085 1.00 79.38 88 GLN A CA 1
ATOM 673 C C . GLN A 1 88 ? 19.964 5.164 3.152 1.00 79.38 88 GLN A C 1
ATOM 675 O O . GLN A 1 88 ? 20.071 6.387 3.085 1.00 79.38 88 GLN A O 1
ATOM 680 N N . TYR A 1 89 ? 19.071 4.494 2.420 1.00 78.44 89 TYR A N 1
ATOM 681 C CA . TYR A 1 89 ? 18.141 5.141 1.502 1.00 78.44 89 TYR A CA 1
ATOM 682 C C . TYR A 1 89 ? 16.864 5.537 2.238 1.00 78.44 89 TYR A C 1
ATOM 684 O O . TYR A 1 89 ? 16.154 4.689 2.780 1.00 78.44 89 TYR A O 1
ATOM 692 N N . ASN A 1 90 ? 16.567 6.836 2.226 1.00 85.56 90 ASN A N 1
ATOM 693 C CA . ASN A 1 90 ? 15.353 7.401 2.797 1.00 85.56 90 ASN A CA 1
ATOM 694 C C . ASN A 1 90 ? 14.685 8.308 1.761 1.00 85.56 90 ASN A C 1
ATOM 696 O O . ASN A 1 90 ? 15.274 9.308 1.347 1.00 85.56 90 ASN A O 1
ATOM 700 N N . SER A 1 91 ? 13.476 7.957 1.323 1.00 81.81 91 SER A N 1
ATOM 701 C CA . SER A 1 91 ? 12.716 8.783 0.385 1.00 81.81 91 SER A CA 1
ATOM 702 C C . SER A 1 91 ? 12.325 10.107 1.065 1.00 81.81 91 SER A C 1
ATOM 704 O O . SER A 1 91 ? 11.593 10.071 2.061 1.00 81.81 91 SER A O 1
ATOM 706 N N . PRO A 1 92 ? 12.755 11.278 0.555 1.00 76.88 92 PRO A N 1
ATOM 707 C CA . PRO A 1 92 ? 12.462 12.566 1.188 1.00 76.88 92 PRO A CA 1
ATOM 708 C C . PRO A 1 92 ? 10.988 12.976 1.056 1.00 76.88 92 PRO A C 1
ATOM 710 O O . PRO A 1 92 ? 10.497 13.769 1.860 1.00 76.88 92 PRO A O 1
ATOM 713 N N . VAL A 1 93 ? 10.289 12.439 0.053 1.00 84.69 93 VAL A N 1
ATOM 714 C CA . VAL A 1 93 ? 8.873 12.687 -0.239 1.00 84.69 93 VAL A CA 1
ATOM 715 C C . VAL A 1 93 ? 8.181 11.332 -0.418 1.00 84.69 93 VAL A C 1
ATOM 717 O O . VAL A 1 93 ? 8.756 10.461 -1.074 1.00 84.69 93 VAL A O 1
ATOM 720 N N . PRO A 1 94 ? 7.001 11.112 0.191 1.00 90.88 94 PRO A N 1
ATOM 721 C CA . PRO A 1 94 ? 6.266 9.872 0.001 1.00 90.88 94 PRO A CA 1
ATOM 722 C C . PRO A 1 94 ? 5.642 9.780 -1.399 1.00 90.88 94 PRO A C 1
ATOM 724 O O . PRO A 1 94 ? 5.137 10.776 -1.911 1.00 90.88 94 PRO A O 1
ATOM 727 N N . ALA A 1 95 ? 5.609 8.576 -1.966 1.00 91.62 95 ALA A N 1
ATOM 728 C CA . ALA A 1 95 ? 4.837 8.271 -3.171 1.00 91.62 95 ALA A CA 1
ATOM 729 C C . ALA A 1 95 ? 3.360 8.025 -2.819 1.00 91.62 95 ALA A C 1
ATOM 731 O O . ALA A 1 95 ? 3.052 7.512 -1.739 1.00 91.62 95 ALA A O 1
ATOM 732 N N . SER A 1 96 ? 2.442 8.389 -3.716 1.00 92.69 96 SER A N 1
ATOM 733 C CA . SER A 1 96 ? 0.998 8.358 -3.451 1.00 92.69 96 SER A CA 1
ATOM 734 C C . SER A 1 96 ? 0.325 7.190 -4.160 1.00 92.69 96 SER A C 1
ATOM 736 O O . SER A 1 96 ? 0.222 7.160 -5.379 1.00 92.69 96 SER A O 1
ATOM 738 N N . PHE A 1 97 ? -0.188 6.244 -3.379 1.00 94.12 97 PHE A N 1
ATOM 739 C CA . PHE A 1 97 ? -0.838 5.038 -3.877 1.00 94.12 97 PHE A CA 1
ATOM 740 C C . PHE A 1 97 ? -2.337 5.079 -3.579 1.00 94.12 97 PHE A C 1
ATOM 742 O O . PHE A 1 97 ? -2.748 5.077 -2.418 1.00 94.12 97 PHE A O 1
ATOM 749 N N . ILE A 1 98 ? -3.165 5.093 -4.621 1.00 93.38 98 ILE A N 1
ATOM 750 C CA . ILE A 1 98 ? -4.626 5.169 -4.518 1.00 93.38 98 ILE A CA 1
ATOM 751 C C . ILE A 1 98 ? -5.209 3.759 -4.566 1.00 93.38 98 ILE A C 1
ATOM 753 O O . ILE A 1 98 ? -4.851 2.952 -5.424 1.00 93.38 98 ILE A O 1
ATOM 757 N N . ARG A 1 99 ? -6.123 3.449 -3.647 1.00 92.94 99 ARG A N 1
ATOM 758 C CA . ARG A 1 99 ? -6.801 2.154 -3.584 1.00 92.94 99 ARG A CA 1
ATOM 759 C C . ARG A 1 99 ? -7.582 1.903 -4.869 1.00 92.94 99 ARG A C 1
ATOM 761 O O . ARG A 1 99 ? -8.333 2.758 -5.342 1.00 92.94 99 ARG A O 1
ATOM 768 N N . LEU A 1 100 ? -7.460 0.684 -5.375 1.00 90.25 100 LEU A N 1
ATOM 769 C CA . LEU A 1 100 ? -8.279 0.176 -6.459 1.00 90.25 100 LEU A CA 1
ATOM 770 C C . LEU A 1 100 ? -9.568 -0.421 -5.895 1.00 90.25 100 LEU A C 1
ATOM 772 O O . LEU A 1 100 ? -9.531 -1.396 -5.150 1.00 90.25 100 LEU A O 1
ATOM 776 N N . SER A 1 101 ? -10.706 0.148 -6.289 1.00 73.56 101 SER A N 1
ATOM 777 C CA . SER A 1 101 ? -12.033 -0.435 -6.071 1.00 73.56 101 SER A CA 1
ATOM 778 C C . SER A 1 101 ? -12.611 -0.825 -7.427 1.00 73.56 101 SER A C 1
ATOM 780 O O . SER A 1 101 ? -12.774 0.028 -8.297 1.00 73.56 101 SER A O 1
ATOM 782 N N . GLY A 1 102 ? -12.904 -2.111 -7.640 1.00 62.91 102 GLY A N 1
ATOM 783 C CA . GLY A 1 102 ? -13.552 -2.575 -8.876 1.00 62.91 102 GLY A CA 1
ATOM 784 C C . GLY A 1 102 ? -12.724 -2.387 -10.155 1.00 62.91 102 GLY A C 1
ATOM 785 O O . GLY A 1 102 ? -13.289 -2.220 -11.231 1.00 62.91 102 GLY A O 1
ATOM 786 N N . GLY A 1 103 ? -11.391 -2.389 -10.050 1.00 55.91 103 GLY A N 1
ATOM 787 C CA . GLY A 1 103 ? -10.477 -2.323 -11.198 1.00 55.91 103 GLY A CA 1
ATOM 788 C C . GLY A 1 103 ? -10.125 -0.915 -11.688 1.00 55.91 103 GLY A C 1
ATOM 789 O O . GLY A 1 103 ? -9.190 -0.783 -12.474 1.00 55.91 103 GLY A O 1
ATOM 790 N N . THR A 1 104 ? -10.785 0.131 -11.188 1.00 55.50 104 THR A N 1
ATOM 791 C CA . THR A 1 104 ? -10.475 1.532 -11.513 1.00 55.50 104 THR A CA 1
ATOM 792 C C . THR A 1 104 ? -9.870 2.254 -10.315 1.00 55.50 104 THR A C 1
ATOM 794 O O . THR A 1 104 ? -10.406 2.174 -9.208 1.00 55.50 104 THR A O 1
ATOM 797 N N . ALA A 1 105 ? -8.774 2.981 -10.527 1.00 61.16 105 ALA A N 1
ATOM 798 C CA . ALA A 1 105 ? -8.261 3.918 -9.537 1.00 61.16 105 ALA A CA 1
ATOM 799 C C . ALA A 1 105 ? -9.219 5.104 -9.400 1.00 61.16 105 ALA A C 1
ATOM 801 O O . ALA A 1 105 ? -9.722 5.633 -10.395 1.00 61.16 105 ALA A O 1
ATOM 802 N N . HIS A 1 106 ? -9.469 5.530 -8.161 1.00 57.28 106 HIS A N 1
ATOM 803 C CA . HIS A 1 106 ? -10.180 6.775 -7.884 1.00 57.28 106 HIS A CA 1
ATOM 804 C C . HIS A 1 106 ? -9.288 7.967 -8.273 1.00 57.28 106 HIS A C 1
ATOM 806 O O . HIS A 1 106 ? -8.665 8.603 -7.429 1.00 57.28 106 HIS A O 1
ATOM 812 N N . HIS A 1 107 ? -9.188 8.263 -9.568 1.00 55.34 107 HIS A N 1
ATOM 813 C CA . HIS A 1 107 ? -8.505 9.455 -10.059 1.00 55.34 107 HIS A CA 1
ATOM 814 C C . HIS A 1 107 ? -9.459 10.644 -10.027 1.00 55.34 107 HIS A C 1
ATOM 816 O O . HIS A 1 107 ? -10.271 10.801 -10.935 1.00 55.34 107 HIS A O 1
ATOM 822 N N . ALA A 1 108 ? -9.348 11.497 -9.011 1.00 50.50 108 ALA A N 1
ATOM 823 C CA . ALA A 1 108 ? -9.732 12.904 -9.122 1.00 50.50 108 ALA A CA 1
ATOM 824 C C . ALA A 1 108 ? -9.294 13.671 -7.873 1.00 50.50 108 ALA A C 1
ATOM 826 O O . ALA A 1 108 ? -9.905 13.503 -6.827 1.00 50.50 108 ALA A O 1
ATOM 827 N N . THR A 1 109 ? -8.265 14.519 -8.007 1.00 53.47 109 THR A N 1
ATOM 828 C CA . THR A 1 109 ? -8.125 15.829 -7.327 1.00 53.47 109 THR A CA 1
ATOM 829 C C . THR A 1 109 ? -8.766 15.957 -5.935 1.00 53.47 109 THR A C 1
ATOM 831 O O . THR A 1 109 ? -9.525 16.894 -5.681 1.00 53.47 109 THR A O 1
ATOM 834 N N . GLN A 1 110 ? -8.503 15.009 -5.039 1.00 65.19 110 GLN A N 1
ATOM 835 C CA . GLN A 1 110 ? -9.083 14.983 -3.704 1.00 65.19 110 GLN A CA 1
ATOM 836 C C . GLN A 1 110 ? -8.004 15.386 -2.714 1.00 65.19 110 GLN A C 1
ATOM 838 O O . GLN A 1 110 ? -6.937 14.780 -2.641 1.00 65.19 110 GLN A O 1
ATOM 843 N N . PHE A 1 111 ? -8.283 16.442 -1.957 1.00 77.06 111 PHE A N 1
ATOM 844 C CA . PHE A 1 111 ? -7.553 16.693 -0.729 1.00 77.06 111 PHE A CA 1
ATOM 845 C C . PHE A 1 111 ? -7.970 15.608 0.257 1.00 77.06 111 PHE A C 1
ATOM 847 O O . PHE A 1 111 ? -9.140 15.537 0.628 1.00 77.06 111 PHE A O 1
ATOM 854 N N . PHE A 1 112 ? -7.025 14.755 0.636 1.00 82.94 112 PHE A N 1
ATOM 855 C CA . PHE A 1 112 ? -7.251 13.732 1.646 1.00 82.94 112 PHE A CA 1
ATOM 856 C C . PHE A 1 112 ? -6.957 14.306 3.027 1.00 82.94 112 PHE A C 1
ATOM 858 O O . PHE A 1 112 ? -5.909 14.915 3.258 1.00 82.94 112 PHE A O 1
ATOM 865 N N . ASN A 1 113 ? -7.872 14.082 3.959 1.00 87.81 113 ASN A N 1
ATOM 866 C CA . ASN A 1 113 ? -7.658 14.372 5.365 1.00 87.81 113 ASN A CA 1
ATOM 867 C C . ASN A 1 113 ? -6.701 13.335 5.980 1.00 87.81 113 ASN A C 1
ATOM 869 O O . ASN A 1 113 ? -6.623 12.205 5.493 1.00 87.81 113 ASN A O 1
ATOM 873 N N . PRO A 1 114 ? -6.022 13.654 7.098 1.00 88.06 114 PRO A N 1
ATOM 874 C CA . PRO A 1 114 ? -5.171 12.699 7.820 1.00 88.06 114 PRO A CA 1
ATOM 875 C C . PRO A 1 114 ? -5.858 11.378 8.211 1.00 88.06 114 PRO A C 1
ATOM 877 O O . PRO A 1 114 ? -5.199 10.354 8.377 1.00 88.06 114 PRO A O 1
ATOM 880 N N . GLU A 1 115 ? -7.186 11.382 8.333 1.00 89.06 115 GLU A N 1
ATOM 881 C CA . GLU A 1 115 ? -8.010 10.200 8.615 1.00 89.06 115 GLU A CA 1
ATOM 882 C C . GLU A 1 115 ? -8.404 9.396 7.359 1.00 89.06 115 GLU A C 1
ATOM 884 O O . GLU A 1 115 ? -9.069 8.370 7.462 1.00 89.06 115 GLU A O 1
ATOM 889 N N . GLU A 1 116 ? -8.005 9.826 6.165 1.00 89.81 116 GLU A N 1
ATOM 890 C CA . GLU A 1 116 ? -8.332 9.158 4.896 1.00 89.81 116 GLU A CA 1
ATOM 891 C C . GLU A 1 116 ? -7.121 8.445 4.289 1.00 89.81 116 GLU A C 1
ATOM 893 O O . GLU A 1 116 ? -7.244 7.728 3.297 1.00 89.81 116 GLU A O 1
ATOM 898 N N . TYR A 1 117 ? -5.950 8.571 4.912 1.00 93.12 117 TYR A N 1
ATOM 899 C CA . TYR A 1 117 ? -4.755 7.864 4.483 1.00 93.12 117 TYR A CA 1
ATOM 900 C C . TYR A 1 117 ? -4.051 7.147 5.626 1.00 93.12 117 TYR A C 1
ATOM 902 O O . TYR A 1 117 ? -4.363 7.321 6.808 1.00 93.12 117 TYR A O 1
ATOM 910 N N . PHE A 1 118 ? -3.098 6.306 5.243 1.00 95.44 118 PHE A N 1
ATOM 911 C CA . PHE A 1 118 ? -2.067 5.801 6.132 1.00 95.44 118 PHE A CA 1
ATOM 912 C C . PHE A 1 118 ? -0.686 6.001 5.513 1.00 95.44 118 PHE A C 1
ATOM 914 O O . PHE A 1 118 ? -0.534 6.027 4.292 1.00 95.44 118 PHE A O 1
ATOM 921 N N . CYS A 1 119 ? 0.326 6.127 6.360 1.00 95.38 119 CYS A N 1
ATOM 922 C CA . CYS A 1 119 ? 1.725 6.137 5.970 1.00 95.38 119 CYS A CA 1
ATOM 923 C C . CYS A 1 119 ? 2.252 4.702 5.984 1.00 95.38 119 CYS A C 1
ATOM 925 O O . CYS A 1 119 ? 2.194 4.026 7.009 1.00 95.38 119 CYS A O 1
ATOM 927 N N . LEU A 1 120 ? 2.765 4.238 4.850 1.00 96.50 120 LEU A N 1
ATOM 928 C CA . LEU A 1 120 ? 3.413 2.943 4.708 1.00 96.50 120 LEU A CA 1
ATOM 929 C C . LEU A 1 120 ? 4.923 3.145 4.638 1.00 96.50 120 LEU A C 1
ATOM 931 O O . LEU A 1 120 ? 5.413 3.775 3.709 1.00 96.50 120 LEU A O 1
ATOM 935 N N . THR A 1 121 ? 5.661 2.562 5.573 1.00 95.50 121 THR A N 1
ATOM 936 C CA . THR A 1 121 ? 7.124 2.620 5.587 1.00 95.50 121 THR A CA 1
ATOM 937 C C . THR A 1 121 ? 7.696 1.264 5.203 1.00 95.50 121 THR A C 1
ATOM 939 O O . THR A 1 121 ? 7.496 0.288 5.924 1.00 95.50 121 THR A O 1
ATOM 942 N N . LEU A 1 122 ? 8.422 1.199 4.086 1.00 94.56 122 LEU A N 1
ATOM 943 C CA . LEU A 1 122 ? 9.179 0.018 3.668 1.00 94.56 122 LEU A CA 1
ATOM 944 C C . LEU A 1 122 ? 10.536 -0.007 4.367 1.00 94.56 122 LEU A C 1
ATOM 946 O O . LEU A 1 122 ? 11.258 0.986 4.325 1.00 94.56 122 LEU A O 1
ATOM 950 N N . THR A 1 123 ? 10.904 -1.140 4.960 1.00 91.75 123 THR A N 1
ATOM 951 C CA . THR A 1 123 ? 12.112 -1.261 5.791 1.00 91.75 123 THR A CA 1
ATOM 952 C C . THR A 1 123 ? 13.181 -2.161 5.182 1.00 91.75 123 THR A C 1
ATOM 954 O O . THR A 1 123 ? 14.371 -1.860 5.265 1.00 91.75 123 THR A O 1
ATOM 957 N N . SER A 1 124 ? 12.791 -3.269 4.554 1.00 89.56 124 SER A N 1
ATOM 958 C CA . SER A 1 124 ? 13.745 -4.216 3.969 1.00 89.56 124 SER A CA 1
ATOM 959 C C . SER A 1 124 ? 13.116 -5.054 2.859 1.00 89.56 124 SER A C 1
ATOM 961 O O . SER A 1 124 ? 11.946 -5.418 2.983 1.00 89.56 124 SER A O 1
ATOM 963 N N . PRO A 1 125 ? 13.863 -5.437 1.811 1.00 90.12 125 PRO A N 1
ATOM 964 C CA . PRO A 1 125 ? 13.392 -6.433 0.853 1.00 90.12 125 PRO A CA 1
ATOM 965 C C . PRO A 1 125 ? 13.206 -7.795 1.542 1.00 90.12 125 PRO A C 1
ATOM 967 O O . PRO A 1 125 ? 13.973 -8.168 2.428 1.00 90.12 125 PRO A O 1
ATOM 970 N N . ILE A 1 126 ? 12.174 -8.528 1.135 1.00 87.75 126 ILE A N 1
ATOM 971 C CA . ILE A 1 126 ? 11.888 -9.904 1.563 1.00 87.75 126 ILE A CA 1
ATOM 972 C C . ILE A 1 126 ? 12.251 -10.873 0.439 1.00 87.75 126 ILE A C 1
ATOM 974 O O . ILE A 1 126 ? 12.938 -11.863 0.677 1.00 87.75 126 ILE A O 1
ATOM 978 N N . ALA A 1 127 ? 11.755 -10.614 -0.771 1.00 86.06 127 ALA A N 1
ATOM 979 C CA . ALA A 1 127 ? 11.927 -11.494 -1.919 1.00 86.06 127 ALA A CA 1
ATOM 980 C C . ALA A 1 127 ? 11.714 -10.730 -3.229 1.00 86.06 127 ALA A C 1
ATOM 982 O O . ALA A 1 127 ? 11.004 -9.732 -3.252 1.00 86.06 127 ALA A O 1
ATOM 983 N N . SER A 1 128 ? 12.272 -11.249 -4.317 1.00 86.56 128 SER A N 1
ATOM 984 C CA . SER A 1 128 ? 11.978 -10.828 -5.688 1.00 86.56 128 SER A CA 1
ATOM 985 C C . SER A 1 128 ? 11.506 -12.046 -6.475 1.00 86.56 128 SER A C 1
ATOM 987 O O . SER A 1 128 ? 11.983 -13.161 -6.240 1.00 86.56 128 SER A O 1
ATOM 989 N N . GLY A 1 129 ? 10.531 -11.873 -7.365 1.00 80.25 129 GLY A N 1
ATOM 990 C CA . GLY A 1 129 ? 9.982 -12.981 -8.136 1.00 80.25 129 GLY A CA 1
ATOM 991 C C . GLY A 1 129 ? 9.221 -12.549 -9.382 1.00 80.25 129 GLY A C 1
ATOM 992 O O . GLY A 1 129 ? 9.020 -11.372 -9.659 1.00 80.25 129 GLY A O 1
ATOM 993 N N . ALA A 1 130 ? 8.734 -13.538 -10.133 1.00 77.31 130 ALA A N 1
ATOM 994 C CA . ALA A 1 130 ? 8.103 -13.322 -11.438 1.00 77.31 130 ALA A CA 1
ATOM 995 C C . ALA A 1 130 ? 6.814 -12.475 -11.405 1.00 77.31 130 ALA A C 1
ATOM 997 O O . ALA A 1 130 ? 6.370 -12.012 -12.452 1.00 77.31 130 ALA A O 1
ATOM 998 N N . THR A 1 131 ? 6.198 -12.300 -10.234 1.00 78.62 131 THR A N 1
ATOM 999 C CA . THR A 1 131 ? 4.981 -11.491 -10.034 1.00 78.62 131 THR A CA 1
ATOM 1000 C C . THR A 1 131 ? 5.288 -10.157 -9.345 1.00 78.62 131 THR A C 1
ATOM 1002 O O . THR A 1 131 ? 4.363 -9.397 -9.078 1.00 78.62 131 THR A O 1
ATOM 1005 N N . GLY A 1 132 ? 6.555 -9.878 -9.021 1.00 87.31 132 GLY A N 1
ATOM 1006 C CA . GLY A 1 132 ? 6.944 -8.637 -8.365 1.00 87.31 132 GLY A CA 1
ATOM 1007 C C . GLY A 1 132 ? 7.930 -8.783 -7.212 1.00 87.31 132 GLY A C 1
ATOM 1008 O O . GLY A 1 132 ? 8.294 -9.894 -6.811 1.00 87.31 132 GLY A O 1
ATOM 1009 N N . ASP A 1 133 ? 8.284 -7.635 -6.644 1.00 91.00 133 ASP A N 1
ATOM 1010 C CA . ASP A 1 133 ? 9.207 -7.501 -5.518 1.00 91.00 133 ASP A CA 1
ATOM 1011 C C . ASP A 1 133 ? 8.449 -7.292 -4.213 1.00 91.00 133 ASP A C 1
ATOM 1013 O O . ASP A 1 133 ? 7.497 -6.519 -4.147 1.00 91.00 133 ASP A O 1
ATOM 1017 N N . VAL A 1 134 ? 8.864 -7.986 -3.159 1.00 93.62 134 VAL A N 1
ATOM 1018 C CA . VAL A 1 134 ? 8.212 -7.982 -1.851 1.00 93.62 134 VAL A CA 1
ATOM 1019 C C . VAL A 1 134 ? 9.118 -7.316 -0.828 1.00 93.62 134 VAL A C 1
ATOM 1021 O O . VAL A 1 134 ? 10.277 -7.696 -0.677 1.00 93.62 134 VAL A O 1
ATOM 1024 N N . TYR A 1 135 ? 8.558 -6.388 -0.061 1.00 94.56 135 TYR A N 1
ATOM 1025 C CA . TYR A 1 135 ? 9.223 -5.652 1.006 1.00 94.56 135 TYR A CA 1
ATOM 1026 C C . TYR A 1 135 ? 8.486 -5.827 2.330 1.00 94.56 135 TYR A C 1
ATOM 1028 O O . TYR A 1 135 ? 7.261 -5.935 2.378 1.00 94.56 135 TYR A O 1
ATOM 1036 N N . ALA A 1 136 ? 9.243 -5.833 3.420 1.00 94.25 136 ALA A N 1
ATOM 1037 C CA . ALA A 1 136 ? 8.725 -5.685 4.766 1.00 94.25 136 ALA A CA 1
ATOM 1038 C C . ALA A 1 136 ? 8.433 -4.209 5.037 1.00 94.25 136 ALA A C 1
ATOM 1040 O O . ALA A 1 136 ? 9.131 -3.324 4.535 1.00 94.25 136 ALA A O 1
ATOM 1041 N N . GLY A 1 137 ? 7.436 -3.948 5.873 1.00 94.19 137 GLY A N 1
ATOM 1042 C CA . GLY A 1 137 ? 7.112 -2.596 6.283 1.00 94.19 137 GLY A CA 1
ATOM 1043 C C . GLY A 1 137 ? 6.202 -2.503 7.498 1.00 94.19 137 GLY A C 1
ATOM 1044 O O . GLY A 1 137 ? 5.882 -3.494 8.168 1.00 94.19 137 GLY A O 1
ATOM 1045 N N . SER A 1 138 ? 5.789 -1.272 7.769 1.00 95.06 138 SER A N 1
ATOM 1046 C CA . SER A 1 138 ? 4.839 -0.910 8.816 1.00 95.06 138 SER A CA 1
ATOM 1047 C C . SER A 1 138 ? 3.861 0.142 8.319 1.00 95.06 138 SER A C 1
ATOM 1049 O O . SER A 1 138 ? 4.213 0.979 7.490 1.00 95.06 138 SER A O 1
ATOM 1051 N N . ILE A 1 139 ? 2.648 0.114 8.860 1.00 95.44 139 ILE A N 1
ATOM 1052 C CA . ILE A 1 139 ? 1.618 1.119 8.600 1.00 95.44 139 ILE A CA 1
ATOM 1053 C C . ILE A 1 139 ? 1.452 1.990 9.843 1.00 95.44 139 ILE A C 1
ATOM 1055 O O . ILE A 1 139 ? 1.346 1.465 10.950 1.00 95.44 139 ILE A O 1
ATOM 1059 N N . GLU A 1 140 ? 1.384 3.301 9.653 1.00 94.75 140 GLU A N 1
ATOM 1060 C CA . GLU A 1 140 ? 1.002 4.283 10.667 1.00 94.75 140 GLU A CA 1
ATOM 1061 C C . GLU A 1 140 ? -0.189 5.098 10.169 1.00 94.75 140 GLU A C 1
ATOM 1063 O O . GLU A 1 140 ? -0.205 5.550 9.025 1.00 94.75 140 GLU A O 1
ATOM 1068 N N . MET A 1 141 ? -1.203 5.295 11.005 1.00 93.50 141 MET A N 1
ATOM 1069 C CA . MET A 1 141 ? -2.399 6.040 10.611 1.00 93.50 141 MET A CA 1
ATOM 1070 C C . MET A 1 141 ? -3.083 6.711 11.791 1.00 93.50 141 MET A C 1
ATOM 1072 O O . MET A 1 141 ? -2.961 6.262 12.930 1.00 93.50 141 MET A O 1
ATOM 1076 N N . LEU A 1 142 ? -3.852 7.757 11.500 1.00 92.44 142 LEU A N 1
ATOM 1077 C CA . LEU A 1 142 ? -4.705 8.407 12.484 1.00 92.44 142 LEU A CA 1
ATOM 1078 C C . LEU A 1 142 ? -6.042 7.669 12.589 1.00 92.44 142 LEU A C 1
ATOM 1080 O O . LEU A 1 142 ? -6.760 7.539 11.596 1.00 92.44 142 LEU A O 1
ATOM 1084 N N . SER A 1 143 ? -6.375 7.191 13.783 1.00 88.12 143 SER A N 1
ATOM 1085 C CA . SER A 1 143 ? -7.676 6.610 14.113 1.00 88.12 143 SER A CA 1
ATOM 1086 C C . SER A 1 143 ? -8.780 7.656 14.044 1.00 88.12 143 SER A C 1
ATOM 1088 O O . SER A 1 143 ? -8.540 8.833 14.289 1.00 88.12 143 SER A O 1
ATOM 1090 N N . SER A 1 144 ? -10.020 7.208 13.838 1.00 84.19 144 SER A N 1
ATOM 1091 C CA . SER A 1 144 ? -11.222 8.045 13.978 1.00 84.19 144 SER A CA 1
ATOM 1092 C C . SER A 1 144 ? -11.397 8.640 15.385 1.00 84.19 144 SER A C 1
ATOM 1094 O O . SER A 1 144 ? -12.229 9.513 15.598 1.00 84.19 144 SER A O 1
ATOM 1096 N N . THR A 1 145 ? -10.656 8.133 16.375 1.00 85.31 145 THR A N 1
ATOM 1097 C CA . THR A 1 145 ? -10.597 8.670 17.745 1.00 85.31 145 THR A CA 1
ATOM 1098 C C . THR A 1 145 ? -9.515 9.740 17.932 1.00 85.31 145 THR A C 1
ATOM 1100 O O . THR A 1 145 ? -9.386 10.276 19.030 1.00 85.31 145 THR A O 1
ATOM 1103 N N . GLY A 1 146 ? -8.715 10.031 16.902 1.00 84.44 146 GLY A N 1
ATOM 1104 C CA . GLY A 1 146 ? -7.551 10.918 16.978 1.00 84.44 146 GLY A CA 1
ATOM 1105 C C . GLY A 1 146 ? -6.279 10.260 17.530 1.00 84.44 146 GLY A C 1
ATOM 1106 O O . GLY A 1 146 ? -5.254 10.923 17.662 1.00 84.44 146 GLY A O 1
ATOM 1107 N N . GLU A 1 147 ? -6.308 8.963 17.850 1.00 89.25 147 GLU A N 1
ATOM 1108 C CA . GLU A 1 147 ? -5.121 8.209 18.275 1.00 89.25 147 GLU A CA 1
ATOM 1109 C C . GLU A 1 147 ? -4.284 7.751 17.076 1.00 89.25 147 GLU A C 1
ATOM 1111 O O . GLU A 1 147 ? -4.830 7.362 16.047 1.00 89.25 147 GLU A O 1
ATOM 1116 N N . ILE A 1 148 ? -2.957 7.718 17.208 1.00 89.25 148 ILE A N 1
ATOM 1117 C CA . ILE A 1 148 ? -2.087 7.128 16.183 1.00 89.25 148 ILE A CA 1
ATOM 1118 C C . ILE A 1 148 ? -2.056 5.609 16.370 1.00 89.25 148 ILE A C 1
ATOM 1120 O O . ILE A 1 148 ? -1.718 5.106 17.443 1.00 89.25 148 ILE A O 1
ATOM 1124 N N . LEU A 1 149 ? -2.390 4.876 15.312 1.00 91.25 149 LEU A N 1
ATOM 1125 C CA . LEU A 1 149 ? -2.318 3.423 15.250 1.00 91.25 149 LEU A CA 1
ATOM 1126 C C . LEU A 1 149 ? -1.122 2.997 14.408 1.00 91.25 149 LEU A C 1
ATOM 1128 O O . LEU A 1 149 ? -0.933 3.487 13.296 1.00 91.25 149 LEU A O 1
ATOM 1132 N N . SER A 1 150 ? -0.367 2.027 14.921 1.00 90.75 150 SER A N 1
ATOM 1133 C CA . SER A 1 150 ? 0.777 1.437 14.228 1.00 90.75 150 SER A CA 1
ATOM 1134 C C . SER A 1 150 ? 0.571 -0.064 14.049 1.00 90.75 150 SER A C 1
ATOM 1136 O O . SER A 1 150 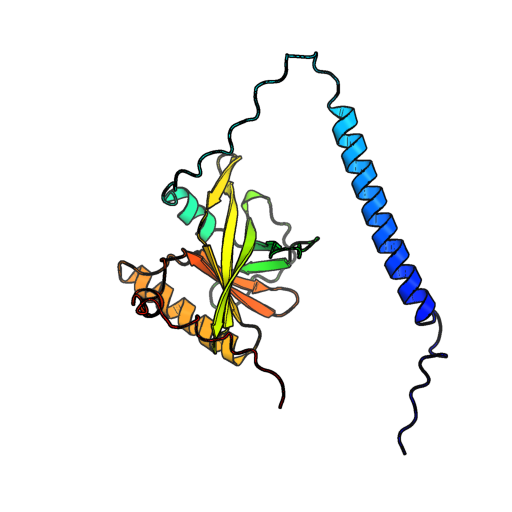? 0.308 -0.789 15.011 1.00 90.75 150 SER A O 1
ATOM 1138 N N . LEU A 1 151 ? 0.715 -0.537 12.814 1.00 91.19 151 LEU A N 1
ATOM 1139 C CA . LEU A 1 151 ? 0.707 -1.950 12.451 1.00 91.19 151 LEU A CA 1
ATOM 1140 C C . LEU A 1 151 ? 2.112 -2.351 12.006 1.00 91.19 151 LEU A C 1
ATOM 1142 O O . LEU A 1 151 ? 2.595 -1.942 10.951 1.00 91.19 151 LEU A O 1
ATOM 1146 N N . SER A 1 152 ? 2.771 -3.164 12.825 1.00 87.38 152 SER A N 1
ATOM 1147 C CA . SER A 1 152 ? 4.063 -3.771 12.501 1.00 87.38 152 SER A CA 1
ATOM 1148 C C . SER A 1 152 ? 3.858 -5.089 11.752 1.00 87.38 152 SER A C 1
ATOM 1150 O O . SER A 1 152 ? 2.846 -5.754 11.956 1.00 87.38 152 SER A O 1
ATOM 1152 N N . HIS A 1 153 ? 4.840 -5.505 10.949 1.00 89.38 153 HIS A N 1
ATOM 1153 C CA . HIS A 1 153 ? 4.799 -6.754 10.172 1.00 89.38 153 HIS A CA 1
ATOM 1154 C C . HIS A 1 153 ? 3.786 -6.715 9.021 1.00 89.38 153 HIS A C 1
ATOM 1156 O O . HIS A 1 153 ? 2.885 -7.548 8.913 1.00 89.38 153 HIS A O 1
ATOM 1162 N N . VAL A 1 154 ? 3.962 -5.741 8.136 1.00 94.25 154 VAL A N 1
ATOM 1163 C CA . VAL A 1 154 ? 3.267 -5.657 6.850 1.00 94.25 154 VAL A CA 1
ATOM 1164 C C . VAL A 1 154 ? 4.213 -6.156 5.758 1.00 94.25 154 VAL A C 1
ATOM 1166 O O . VAL A 1 154 ? 5.424 -5.953 5.840 1.00 94.25 154 VAL A O 1
ATOM 1169 N N . ALA A 1 155 ? 3.667 -6.839 4.759 1.00 95.06 155 ALA A N 1
ATOM 1170 C CA . ALA A 1 155 ? 4.352 -7.190 3.526 1.00 95.06 155 ALA A CA 1
ATOM 1171 C C . ALA A 1 155 ? 3.722 -6.401 2.374 1.00 95.06 155 ALA A C 1
ATOM 1173 O O . ALA A 1 155 ? 2.498 -6.307 2.269 1.00 95.06 155 ALA A O 1
ATOM 1174 N N . VAL A 1 156 ? 4.563 -5.827 1.523 1.00 96.19 156 VAL A N 1
ATOM 1175 C CA . VAL A 1 156 ? 4.150 -5.007 0.385 1.00 96.19 156 VAL A CA 1
ATOM 1176 C C . VAL A 1 156 ? 4.773 -5.590 -0.861 1.00 96.19 156 VAL A C 1
ATOM 1178 O O . VAL A 1 156 ? 5.993 -5.706 -0.929 1.00 96.19 156 VAL A O 1
ATOM 1181 N N . LYS A 1 157 ? 3.947 -5.975 -1.826 1.00 96.19 157 LYS A N 1
ATOM 1182 C CA . LYS A 1 157 ? 4.398 -6.522 -3.104 1.00 96.19 157 LYS A CA 1
ATOM 1183 C C . LYS A 1 157 ? 4.170 -5.500 -4.210 1.00 96.19 157 LYS A C 1
ATOM 1185 O O . LYS A 1 157 ? 3.044 -5.033 -4.346 1.00 96.19 157 LYS A O 1
ATOM 1190 N N . PHE A 1 158 ? 5.198 -5.200 -4.996 1.00 96.25 158 PHE A N 1
ATOM 1191 C CA . PHE A 1 158 ? 5.132 -4.288 -6.138 1.00 96.25 158 PHE A CA 1
ATOM 1192 C C . PHE A 1 158 ? 5.118 -5.034 -7.458 1.00 96.25 158 PHE A C 1
ATOM 1194 O O . PHE A 1 158 ? 5.905 -5.955 -7.646 1.00 96.25 158 PHE A O 1
ATOM 1201 N N . ALA A 1 159 ? 4.253 -4.609 -8.372 1.00 96.00 159 ALA A N 1
ATOM 1202 C CA . ALA A 1 159 ? 4.261 -5.028 -9.764 1.00 96.00 159 ALA A CA 1
ATOM 1203 C C . ALA A 1 159 ? 4.448 -3.795 -10.642 1.00 96.00 159 ALA A C 1
ATOM 1205 O O . ALA A 1 159 ? 3.585 -2.916 -10.684 1.00 96.00 159 ALA A O 1
ATOM 1206 N N . PHE A 1 160 ? 5.577 -3.764 -11.340 1.00 92.75 160 PHE A N 1
ATOM 1207 C CA . PHE A 1 160 ? 5.958 -2.658 -12.211 1.00 92.75 160 PHE A CA 1
ATOM 1208 C C . PHE A 1 160 ? 5.474 -2.917 -13.640 1.00 92.75 160 PHE A C 1
ATOM 1210 O O . PHE A 1 160 ? 4.865 -2.050 -14.253 1.00 92.75 160 PHE A O 1
ATOM 1217 N N . GLU A 1 161 ? 5.647 -4.146 -14.134 1.00 93.19 161 GLU A N 1
ATOM 1218 C CA . GLU A 1 161 ? 5.341 -4.503 -15.524 1.00 93.19 161 GLU A CA 1
ATOM 1219 C C . GLU A 1 161 ? 3.875 -4.923 -15.733 1.00 93.19 161 GLU A C 1
ATOM 1221 O O . GLU A 1 161 ? 3.313 -5.606 -14.871 1.00 93.19 161 GLU A O 1
ATOM 1226 N N . PRO A 1 162 ? 3.256 -4.662 -16.904 1.00 92.50 162 PRO A N 1
ATOM 1227 C CA . PRO A 1 162 ? 1.853 -5.007 -17.170 1.00 92.50 162 PRO A CA 1
ATOM 1228 C C . PRO A 1 162 ? 1.501 -6.481 -16.918 1.00 92.50 162 PRO A C 1
ATOM 1230 O O . PRO A 1 162 ? 0.436 -6.806 -16.389 1.00 92.50 162 PRO A O 1
ATOM 1233 N N . GLU A 1 163 ? 2.406 -7.406 -17.247 1.00 93.00 163 GLU A N 1
ATOM 1234 C CA . GLU A 1 163 ? 2.203 -8.827 -16.951 1.00 93.00 163 GLU A CA 1
ATOM 1235 C C . GLU A 1 163 ? 2.202 -9.128 -15.450 1.00 93.00 163 GLU A C 1
ATOM 1237 O O . GLU A 1 163 ? 1.404 -9.948 -14.985 1.00 93.00 163 GLU A O 1
ATOM 1242 N N . GLN A 1 164 ? 3.096 -8.487 -14.690 1.00 93.94 164 GLN A N 1
ATOM 1243 C CA . GLN A 1 164 ? 3.136 -8.610 -13.234 1.00 93.94 164 GLN A CA 1
ATOM 1244 C C . GLN A 1 164 ? 1.860 -8.023 -12.631 1.00 93.94 164 GLN A C 1
ATOM 1246 O O . GLN A 1 164 ? 1.258 -8.640 -11.755 1.00 93.94 164 GLN A O 1
ATOM 1251 N N . GLN A 1 165 ? 1.407 -6.878 -13.146 1.00 94.38 165 GLN A N 1
ATOM 1252 C CA . GLN A 1 165 ? 0.201 -6.195 -12.692 1.00 94.38 165 GLN A CA 1
ATOM 1253 C C . GLN A 1 165 ? -1.052 -7.055 -12.905 1.00 94.38 165 GLN A C 1
ATOM 1255 O O . GLN A 1 165 ? -1.846 -7.223 -11.981 1.00 94.38 165 GLN A O 1
ATOM 1260 N N . ASN A 1 166 ? -1.207 -7.672 -14.082 1.00 93.12 166 ASN A N 1
ATOM 1261 C CA . ASN A 1 166 ? -2.317 -8.590 -14.363 1.00 93.12 166 ASN A CA 1
ATOM 1262 C C . ASN A 1 166 ? -2.319 -9.794 -13.412 1.00 93.12 166 ASN A C 1
ATOM 1264 O O . ASN A 1 166 ? -3.359 -10.159 -12.859 1.00 93.12 166 ASN A O 1
ATOM 1268 N N . ARG A 1 167 ? -1.144 -10.388 -13.169 1.00 93.88 167 ARG A N 1
ATOM 1269 C CA . ARG A 1 167 ? -1.001 -11.495 -12.213 1.00 93.88 167 ARG A CA 1
ATOM 1270 C C . ARG A 1 167 ? -1.314 -11.058 -10.779 1.00 93.88 167 ARG A C 1
ATOM 1272 O O . ARG A 1 167 ? -1.954 -11.814 -10.054 1.00 93.88 167 ARG A O 1
ATOM 1279 N N . MET A 1 168 ? -0.908 -9.852 -10.386 1.00 94.44 168 MET A N 1
ATOM 1280 C CA . MET A 1 168 ? -1.176 -9.290 -9.061 1.00 94.44 168 MET A CA 1
ATOM 1281 C C . MET A 1 168 ? -2.664 -8.988 -8.839 1.00 94.44 168 MET A C 1
ATOM 1283 O O . MET A 1 168 ? -3.164 -9.235 -7.745 1.00 94.44 168 MET A O 1
ATOM 1287 N N . ARG A 1 169 ? -3.390 -8.503 -9.857 1.00 94.00 169 ARG A N 1
ATOM 1288 C CA . ARG A 1 169 ? -4.851 -8.305 -9.780 1.00 94.00 169 ARG A CA 1
ATOM 1289 C C . ARG A 1 169 ? -5.573 -9.629 -9.526 1.00 94.00 169 ARG A C 1
ATOM 1291 O O . ARG A 1 169 ? -6.342 -9.724 -8.577 1.00 94.00 169 ARG A O 1
ATOM 1298 N N . ASN A 1 170 ? -5.233 -10.669 -10.287 1.00 93.69 170 ASN A N 1
ATOM 1299 C CA . ASN A 1 170 ? -5.766 -12.016 -10.066 1.00 93.69 170 ASN A CA 1
ATOM 1300 C C . ASN A 1 170 ? -5.398 -12.568 -8.673 1.00 93.69 170 ASN A C 1
ATOM 1302 O O . ASN A 1 170 ? -6.211 -13.207 -8.015 1.00 93.69 170 ASN A O 1
ATOM 1306 N N . GLU A 1 171 ? -4.180 -12.310 -8.188 1.00 93.75 171 GLU A N 1
ATOM 1307 C CA . GLU A 1 171 ? -3.769 -12.690 -6.831 1.00 93.75 171 GLU A CA 1
ATOM 1308 C C . GLU A 1 171 ? -4.598 -11.977 -5.747 1.00 93.75 171 GLU A C 1
ATOM 1310 O O . GLU A 1 171 ? -5.014 -12.619 -4.782 1.00 93.75 171 GLU A O 1
ATOM 1315 N N . ALA A 1 172 ? -4.889 -10.683 -5.914 1.00 93.19 172 ALA A N 1
ATOM 1316 C CA . ALA A 1 172 ? -5.754 -9.935 -5.004 1.00 93.19 172 ALA A CA 1
ATOM 1317 C C . ALA A 1 172 ? -7.177 -10.521 -4.961 1.00 93.19 172 ALA A C 1
ATOM 1319 O O . ALA A 1 172 ? -7.693 -10.782 -3.875 1.00 93.19 172 ALA A O 1
ATOM 1320 N N . GLU A 1 173 ? -7.764 -10.820 -6.125 1.00 93.25 173 GLU A N 1
ATOM 1321 C CA . GLU A 1 173 ? -9.089 -11.449 -6.236 1.00 93.25 173 GLU A CA 1
ATOM 1322 C C . GLU A 1 173 ? -9.144 -12.813 -5.529 1.00 93.25 173 GLU A C 1
ATOM 1324 O O . GLU A 1 173 ? -10.112 -13.123 -4.830 1.00 93.25 173 GLU A O 1
ATOM 1329 N N . ILE A 1 174 ? -8.082 -13.620 -5.643 1.00 93.81 174 ILE A N 1
ATOM 1330 C CA . ILE A 1 174 ? -7.976 -14.902 -4.933 1.00 93.81 174 ILE A CA 1
ATOM 1331 C C . ILE A 1 174 ? -7.985 -14.682 -3.416 1.00 93.81 174 ILE A C 1
ATOM 1333 O O . ILE A 1 174 ? -8.712 -15.380 -2.707 1.00 93.81 174 ILE A O 1
ATOM 1337 N N . TYR A 1 175 ? -7.212 -13.724 -2.896 1.00 92.44 175 TYR A N 1
ATOM 1338 C CA . TYR A 1 175 ? -7.197 -13.444 -1.456 1.00 92.44 175 TYR A CA 1
ATOM 1339 C C . TYR A 1 175 ? -8.549 -12.935 -0.946 1.00 92.44 175 TYR A C 1
ATOM 1341 O O . TYR A 1 175 ? -9.002 -13.372 0.115 1.00 92.44 175 TYR A O 1
ATOM 1349 N N . GLU A 1 176 ? -9.225 -12.068 -1.698 1.00 91.12 176 GLU A N 1
ATOM 1350 C CA . GLU A 1 176 ? -10.575 -11.595 -1.369 1.00 91.12 176 GLU A CA 1
ATOM 1351 C C . GLU A 1 176 ? -11.591 -12.747 -1.352 1.00 91.12 176 GLU A C 1
ATOM 1353 O O . GLU A 1 176 ? -12.399 -12.870 -0.422 1.00 91.12 176 GLU A O 1
ATOM 1358 N N . HIS A 1 177 ? -11.512 -13.651 -2.331 1.00 92.50 177 HIS A N 1
ATOM 1359 C CA . HIS A 1 177 ? -12.358 -14.839 -2.387 1.00 92.50 177 HIS A CA 1
ATOM 1360 C C . HIS A 1 177 ? -12.107 -15.793 -1.209 1.00 92.50 177 HIS A C 1
ATOM 1362 O O . HIS A 1 177 ? -13.051 -16.267 -0.573 1.00 92.50 177 HIS A O 1
ATOM 1368 N N . LEU A 1 178 ? -10.844 -16.054 -0.865 1.00 91.69 178 LEU A N 1
ATOM 1369 C CA . LEU A 1 178 ? -10.492 -16.912 0.269 1.00 91.69 178 LEU A CA 1
ATOM 1370 C C . LEU A 1 178 ? -10.942 -16.302 1.603 1.00 91.69 178 LEU A C 1
ATOM 1372 O O . LEU A 1 17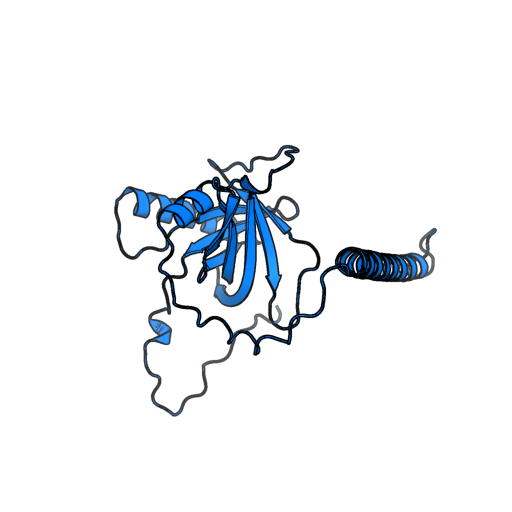8 ? -11.470 -17.015 2.459 1.00 91.69 178 LEU A O 1
ATOM 1376 N N . SER A 1 179 ? -10.784 -14.986 1.756 1.00 88.81 179 SER A N 1
ATOM 1377 C CA . SER A 1 179 ? -11.229 -14.244 2.938 1.00 88.81 179 SER A CA 1
ATOM 1378 C C . SER A 1 179 ? -12.750 -14.309 3.105 1.00 88.81 179 SER A C 1
ATOM 1380 O O . SER A 1 179 ? -13.244 -14.689 4.168 1.00 88.81 179 SER A O 1
ATOM 1382 N N . SER A 1 180 ? -13.507 -14.041 2.035 1.00 89.94 180 SER A N 1
ATOM 1383 C CA . SER A 1 180 ? -14.978 -14.127 2.050 1.00 89.94 180 SER A CA 1
ATOM 1384 C C . SER A 1 180 ? -15.505 -15.552 2.254 1.00 89.94 180 SER A C 1
ATOM 1386 O O . SER A 1 180 ? -16.581 -15.731 2.822 1.00 89.94 180 SER A O 1
ATOM 1388 N N . SER A 1 181 ? -14.727 -16.567 1.873 1.00 92.81 181 SER A N 1
ATOM 1389 C CA . SER A 1 181 ? -15.048 -17.985 2.090 1.00 92.81 181 SER A CA 1
ATOM 1390 C C . SER A 1 181 ? -14.713 -18.490 3.503 1.00 92.81 181 SER A C 1
ATOM 1392 O O . SER A 1 181 ? -14.966 -19.653 3.814 1.00 92.81 181 SER A O 1
ATOM 1394 N N . GLY A 1 182 ? -14.141 -17.647 4.372 1.00 87.81 182 GLY A N 1
ATOM 1395 C CA . GLY A 1 182 ? -13.797 -18.006 5.750 1.00 87.81 182 GLY A CA 1
ATOM 1396 C C . GLY A 1 182 ? -12.536 -18.864 5.886 1.00 87.81 182 GLY A C 1
ATOM 1397 O O . GLY A 1 182 ? -12.366 -19.546 6.900 1.00 87.81 182 GLY A O 1
ATOM 1398 N N . ALA A 1 183 ? -11.649 -18.855 4.885 1.00 88.25 183 ALA A N 1
ATOM 1399 C CA . ALA A 1 183 ? -10.368 -19.544 4.982 1.00 88.25 183 ALA A CA 1
ATOM 1400 C C . ALA A 1 183 ? -9.519 -18.960 6.127 1.00 88.25 183 ALA A C 1
ATOM 1402 O O . ALA A 1 183 ? -9.477 -17.750 6.348 1.00 88.25 183 ALA A O 1
ATOM 1403 N N . THR A 1 184 ? -8.819 -19.828 6.860 1.00 87.94 184 THR A N 1
ATOM 1404 C CA . THR A 1 184 ? -7.939 -19.429 7.970 1.00 87.94 184 THR A CA 1
ATOM 1405 C C . THR A 1 184 ? -6.474 -19.606 7.585 1.00 87.94 184 THR A C 1
ATOM 1407 O O . THR A 1 184 ? -6.142 -20.410 6.717 1.00 87.94 184 THR A O 1
ATOM 1410 N N . GLY A 1 185 ? -5.583 -18.839 8.220 1.00 84.69 185 GLY A N 1
ATOM 1411 C CA . GLY A 1 185 ? -4.141 -18.913 7.954 1.00 84.69 185 GLY A CA 1
ATOM 1412 C C . GLY A 1 185 ? -3.683 -18.216 6.667 1.00 84.69 185 GLY A C 1
ATOM 1413 O O . GLY A 1 185 ? -2.534 -18.385 6.270 1.00 84.69 185 GLY A O 1
ATOM 1414 N N . ILE A 1 186 ? -4.554 -17.430 6.030 1.00 89.69 186 ILE A N 1
ATOM 1415 C CA . ILE A 1 186 ? -4.203 -16.581 4.886 1.00 89.69 186 ILE A CA 1
ATOM 1416 C C . ILE A 1 186 ? -3.742 -15.189 5.354 1.00 89.69 186 ILE A C 1
ATOM 1418 O O . ILE A 1 186 ? -4.170 -14.736 6.422 1.00 89.69 186 ILE A O 1
ATOM 1422 N N . PRO A 1 187 ? -2.893 -14.487 4.581 1.00 90.94 187 PRO A N 1
ATOM 1423 C CA . PRO A 1 187 ? -2.587 -13.084 4.831 1.00 90.94 187 PRO A CA 1
ATOM 1424 C C . PRO A 1 187 ? -3.850 -12.220 4.837 1.00 90.94 187 PRO A C 1
ATOM 1426 O O . PRO A 1 187 ? -4.726 -12.368 3.987 1.00 90.94 187 PRO A O 1
ATOM 1429 N N . ILE A 1 188 ? -3.920 -11.280 5.775 1.00 92.06 188 ILE A N 1
ATOM 1430 C CA . ILE A 1 188 ? -4.940 -10.236 5.784 1.00 92.06 188 ILE A CA 1
ATOM 1431 C C . ILE A 1 188 ? -4.581 -9.232 4.694 1.00 92.06 188 ILE A C 1
ATOM 1433 O O . ILE A 1 188 ? -3.508 -8.628 4.741 1.00 92.06 188 ILE A O 1
ATOM 1437 N N . LEU A 1 189 ? -5.477 -9.047 3.731 1.00 93.62 189 LEU A N 1
ATOM 1438 C CA . LEU A 1 189 ? -5.321 -8.059 2.674 1.00 93.62 189 LEU A CA 1
ATOM 1439 C C . LEU A 1 189 ? -5.751 -6.679 3.186 1.00 93.62 189 LEU A C 1
ATOM 1441 O O . LEU A 1 189 ? -6.910 -6.487 3.542 1.00 93.62 189 LEU A O 1
ATOM 1445 N N . PHE A 1 190 ? -4.830 -5.713 3.206 1.00 94.38 190 PHE A N 1
ATOM 1446 C CA . PHE A 1 190 ? -5.167 -4.317 3.501 1.00 94.38 190 PHE A CA 1
ATOM 1447 C C . PHE A 1 190 ? -5.734 -3.612 2.272 1.00 94.38 190 PHE A C 1
ATOM 1449 O O . PHE A 1 190 ? -6.636 -2.785 2.406 1.00 94.38 190 PHE A O 1
ATOM 1456 N N . GLY A 1 191 ? -5.240 -3.960 1.083 1.00 93.94 191 GLY A N 1
ATOM 1457 C CA . GLY A 1 191 ? -5.795 -3.524 -0.193 1.00 93.94 191 GLY A CA 1
ATOM 1458 C C . GLY A 1 191 ? -4.803 -3.637 -1.345 1.00 93.94 191 GLY A C 1
ATOM 1459 O O . GLY A 1 191 ? -3.602 -3.837 -1.140 1.00 93.94 191 GLY A O 1
ATOM 1460 N N . LEU A 1 192 ? -5.335 -3.480 -2.554 1.00 95.50 192 LEU A N 1
ATOM 1461 C CA . LEU A 1 192 ? -4.572 -3.269 -3.777 1.00 95.50 192 LEU A CA 1
ATOM 1462 C C . LEU A 1 192 ? -4.594 -1.773 -4.113 1.00 95.50 192 LEU A C 1
ATOM 1464 O O . LEU A 1 192 ? -5.659 -1.156 -4.135 1.00 95.50 192 LEU A O 1
ATOM 1468 N N . PHE A 1 193 ? -3.426 -1.199 -4.373 1.00 95.38 193 PHE A N 1
ATOM 1469 C CA . PHE A 1 193 ? -3.262 0.223 -4.647 1.00 95.38 193 PHE A CA 1
ATOM 1470 C C . PHE A 1 193 ? -2.463 0.439 -5.931 1.00 95.38 193 PHE A C 1
ATOM 1472 O O . PHE A 1 193 ? -1.655 -0.408 -6.307 1.00 95.38 193 PHE A O 1
ATOM 1479 N N . GLN A 1 194 ? -2.679 1.574 -6.585 1.00 95.31 194 GLN A N 1
ATOM 1480 C CA . GLN A 1 194 ? -1.985 1.990 -7.798 1.00 95.31 194 GLN A CA 1
ATOM 1481 C C . GLN A 1 194 ? -1.337 3.351 -7.570 1.00 95.31 194 GLN A C 1
ATOM 1483 O O . GLN A 1 194 ? -1.979 4.267 -7.052 1.00 95.31 194 GLN A O 1
ATOM 1488 N N . ASP A 1 195 ? -0.068 3.468 -7.937 1.00 92.38 195 ASP A N 1
ATOM 1489 C CA . ASP A 1 195 ? 0.628 4.748 -7.957 1.00 92.38 195 ASP A CA 1
ATOM 1490 C C . ASP A 1 195 ? 0.047 5.648 -9.050 1.00 92.38 195 ASP A C 1
ATOM 1492 O O . ASP A 1 195 ? -0.125 5.220 -10.192 1.00 92.38 195 ASP A O 1
ATOM 1496 N N . SER A 1 196 ? -0.247 6.898 -8.701 1.00 83.00 196 SER A N 1
ATOM 1497 C CA . SER A 1 196 ? -0.787 7.873 -9.649 1.00 83.00 196 SER A CA 1
ATOM 1498 C C . SER A 1 196 ? 0.229 8.354 -10.683 1.00 83.00 196 SER A C 1
ATOM 1500 O O . SER A 1 196 ? -0.181 8.899 -11.704 1.00 83.00 196 SER A O 1
ATOM 1502 N N . GLU A 1 197 ? 1.529 8.214 -10.407 1.00 86.56 197 GLU A N 1
ATOM 1503 C CA . GLU A 1 197 ? 2.592 8.724 -11.282 1.00 86.56 197 GLU A CA 1
ATOM 1504 C C . GLU A 1 197 ? 3.134 7.659 -12.242 1.00 86.56 197 GLU A C 1
ATOM 1506 O O . GLU A 1 197 ? 3.366 7.956 -13.413 1.00 86.56 197 GLU A O 1
ATOM 1511 N N . SER A 1 198 ? 3.334 6.427 -11.763 1.00 87.50 198 SER A N 1
ATOM 1512 C CA . SER A 1 198 ? 3.997 5.358 -12.527 1.00 87.50 198 SER A CA 1
ATOM 1513 C C . SER A 1 198 ? 3.105 4.179 -12.922 1.00 87.50 198 SER A C 1
ATOM 1515 O O . SER A 1 198 ? 3.603 3.235 -13.531 1.00 87.50 198 SER A O 1
ATOM 1517 N N . ASP A 1 199 ? 1.825 4.175 -12.538 1.00 89.50 199 ASP A N 1
ATOM 1518 C CA . ASP A 1 199 ? 0.913 3.025 -12.665 1.00 89.50 199 ASP A CA 1
ATOM 1519 C C . ASP A 1 199 ? 1.380 1.741 -11.947 1.00 89.50 199 ASP A C 1
ATOM 1521 O O . ASP A 1 199 ? 0.768 0.679 -12.090 1.00 89.50 199 ASP A O 1
ATOM 1525 N N . THR A 1 200 ? 2.427 1.822 -11.120 1.00 93.81 200 THR A N 1
ATOM 1526 C CA . THR A 1 200 ? 2.916 0.696 -10.318 1.00 93.81 200 THR A CA 1
ATOM 1527 C C . THR A 1 200 ? 1.822 0.205 -9.375 1.00 93.81 200 THR A C 1
ATOM 1529 O O . THR A 1 200 ? 1.221 0.989 -8.636 1.00 93.81 200 THR A O 1
ATOM 1532 N N . LEU A 1 201 ? 1.594 -1.110 -9.339 1.00 95.81 201 LEU A N 1
ATOM 1533 C CA . LEU A 1 201 ? 0.667 -1.713 -8.385 1.00 95.81 201 LEU A CA 1
ATOM 1534 C C . LEU A 1 201 ? 1.378 -2.122 -7.102 1.00 95.81 201 LEU A C 1
ATOM 1536 O O . LEU A 1 201 ? 2.450 -2.720 -7.139 1.00 95.81 201 LEU A O 1
ATOM 1540 N N . ALA A 1 202 ? 0.733 -1.851 -5.972 1.00 96.69 202 ALA A N 1
ATOM 1541 C CA . ALA A 1 202 ? 1.155 -2.271 -4.648 1.00 96.69 202 ALA A CA 1
ATOM 1542 C C . ALA A 1 202 ? 0.054 -3.100 -3.978 1.00 96.69 202 ALA A C 1
ATOM 1544 O O . ALA A 1 202 ? -1.042 -2.609 -3.701 1.00 96.69 202 ALA A O 1
ATOM 1545 N N . LEU A 1 203 ? 0.361 -4.359 -3.673 1.00 96.50 203 LEU A N 1
ATOM 1546 C CA . LEU A 1 203 ? -0.487 -5.237 -2.875 1.00 96.50 203 LEU A CA 1
ATOM 1547 C C . LEU A 1 203 ? 0.010 -5.231 -1.426 1.00 96.50 203 LEU A C 1
ATOM 1549 O O . LEU A 1 203 ? 1.110 -5.711 -1.139 1.00 96.50 203 LEU A O 1
ATOM 1553 N N . ILE A 1 204 ? -0.792 -4.678 -0.515 1.00 96.44 204 ILE A N 1
ATOM 1554 C CA . ILE A 1 204 ? -0.423 -4.475 0.893 1.00 96.44 204 ILE A CA 1
ATOM 1555 C C . ILE A 1 204 ? -1.150 -5.512 1.751 1.00 96.44 204 ILE A C 1
ATOM 1557 O O . ILE A 1 204 ? -2.380 -5.568 1.761 1.00 96.44 204 ILE A O 1
ATOM 1561 N N . MET A 1 205 ? -0.402 -6.323 2.498 1.00 95.56 205 MET A N 1
ATOM 1562 C CA . MET A 1 205 ? -0.946 -7.436 3.283 1.00 95.56 205 MET A CA 1
ATOM 1563 C C . MET A 1 205 ? -0.214 -7.638 4.616 1.00 95.56 205 MET A C 1
ATOM 1565 O O . MET A 1 205 ? 0.886 -7.133 4.827 1.00 95.56 205 MET A O 1
ATOM 1569 N N . SER A 1 206 ? -0.797 -8.400 5.540 1.00 93.75 206 SER A N 1
ATOM 1570 C CA . SER A 1 206 ? -0.102 -8.810 6.766 1.00 93.75 206 SER A CA 1
ATOM 1571 C C . SER A 1 206 ? 1.039 -9.780 6.454 1.00 93.75 206 SER A C 1
ATOM 1573 O O . SER A 1 2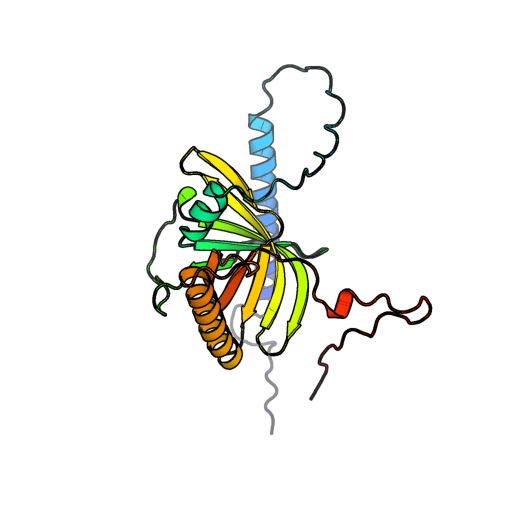06 ? 0.867 -10.718 5.676 1.00 93.75 206 SER A O 1
ATOM 1575 N N . HIS A 1 207 ? 2.171 -9.642 7.134 1.00 89.88 207 HIS A N 1
ATOM 1576 C CA . HIS A 1 207 ? 3.273 -10.590 7.031 1.00 89.88 207 HIS A CA 1
ATOM 1577 C C . HIS A 1 207 ? 2.983 -11.867 7.844 1.00 89.88 207 HIS A C 1
ATOM 1579 O O . HIS A 1 207 ? 2.940 -11.838 9.073 1.00 89.88 207 HIS A O 1
ATOM 1585 N N . VAL A 1 208 ? 2.835 -13.010 7.164 1.00 85.00 208 VAL A N 1
ATOM 1586 C CA . VAL A 1 208 ? 2.428 -14.303 7.766 1.00 85.00 208 VAL A CA 1
ATOM 1587 C C . VAL A 1 208 ? 3.584 -15.190 8.253 1.00 85.00 208 VAL A C 1
ATOM 1589 O O . VAL A 1 208 ? 3.378 -16.343 8.625 1.00 85.00 208 VAL A O 1
ATOM 1592 N N . GLY A 1 209 ? 4.807 -14.661 8.297 1.00 81.31 209 GLY A N 1
ATOM 1593 C CA . GLY A 1 209 ? 5.982 -15.372 8.805 1.00 81.31 209 GLY A CA 1
ATOM 1594 C C . GLY A 1 209 ? 6.927 -15.842 7.701 1.00 81.31 209 GLY A C 1
ATOM 1595 O O . GLY A 1 209 ? 6.947 -15.290 6.606 1.00 81.31 209 GLY A O 1
ATOM 1596 N N . ARG A 1 210 ? 7.772 -16.828 8.019 1.00 76.88 210 ARG A N 1
ATOM 1597 C CA . ARG A 1 210 ? 8.807 -17.333 7.102 1.00 76.88 210 ARG A CA 1
ATOM 1598 C C . ARG A 1 210 ? 8.243 -18.405 6.177 1.00 76.88 210 ARG A C 1
ATOM 1600 O O . ARG A 1 210 ? 7.431 -19.227 6.600 1.00 76.88 210 ARG A O 1
ATOM 1607 N N . CYS A 1 211 ? 8.719 -18.437 4.935 1.00 72.75 211 CYS A N 1
ATOM 1608 C CA . CYS A 1 211 ? 8.358 -19.506 4.013 1.00 72.75 211 CYS A CA 1
ATOM 1609 C C . CYS A 1 211 ? 8.972 -20.851 4.446 1.00 72.75 211 CYS A C 1
ATOM 1611 O O . CYS A 1 211 ? 9.996 -20.901 5.130 1.00 72.75 211 CYS A O 1
ATOM 1613 N N . LEU A 1 212 ? 8.345 -21.955 4.027 1.00 74.75 212 LEU A N 1
ATOM 1614 C CA . LEU A 1 212 ? 8.747 -23.312 4.420 1.00 74.75 212 LEU A CA 1
ATOM 1615 C C . LEU A 1 212 ? 10.162 -23.684 3.958 1.00 74.75 212 LEU A C 1
ATOM 1617 O O . LEU A 1 212 ? 10.841 -24.433 4.652 1.00 74.75 212 LEU A O 1
ATOM 1621 N N . VAL A 1 213 ? 10.629 -23.122 2.839 1.00 69.56 213 VAL A N 1
ATOM 1622 C CA . VAL A 1 213 ? 11.988 -23.349 2.314 1.00 69.56 213 VAL A CA 1
ATOM 1623 C C . VAL A 1 213 ? 13.055 -22.872 3.306 1.00 69.56 213 VAL A C 1
ATOM 1625 O O . VAL A 1 213 ? 14.055 -23.549 3.497 1.00 69.56 213 VAL A O 1
ATOM 1628 N N . HIS A 1 214 ? 12.800 -21.775 4.024 1.00 64.19 214 HIS A N 1
ATOM 1629 C CA . HIS A 1 214 ? 13.695 -21.256 5.069 1.00 64.19 214 HIS A CA 1
ATOM 1630 C C . HIS A 1 214 ? 13.506 -21.941 6.435 1.00 64.19 214 HIS A C 1
ATOM 1632 O O . HIS A 1 214 ? 14.095 -21.515 7.429 1.00 64.19 214 HIS A O 1
ATOM 1638 N N . ARG A 1 215 ? 12.637 -22.956 6.523 1.00 57.38 215 ARG A N 1
ATOM 1639 C CA . ARG A 1 215 ? 12.361 -23.704 7.759 1.00 57.38 215 ARG A CA 1
ATOM 1640 C C . ARG A 1 215 ? 13.128 -25.025 7.831 1.00 57.38 215 ARG A C 1
ATOM 1642 O O . ARG A 1 215 ? 13.128 -25.653 8.886 1.00 57.38 215 ARG A O 1
ATOM 1649 N N . ILE A 1 216 ? 13.766 -25.440 6.741 1.00 53.00 216 ILE A N 1
ATOM 1650 C CA . ILE A 1 216 ? 14.674 -26.584 6.745 1.00 53.00 216 ILE A CA 1
ATOM 1651 C C . ILE A 1 216 ? 15.982 -26.084 7.377 1.00 53.00 216 ILE A C 1
ATOM 1653 O O . ILE A 1 216 ? 16.576 -25.159 6.822 1.00 53.00 216 ILE A O 1
ATOM 1657 N N . PRO A 1 217 ? 16.416 -26.611 8.538 1.00 48.41 217 PRO A N 1
ATOM 1658 C CA . PRO A 1 217 ? 17.770 -26.365 9.003 1.00 48.41 217 PRO A CA 1
ATOM 1659 C C . PRO A 1 217 ? 18.694 -26.945 7.936 1.00 48.41 217 PRO A C 1
ATOM 1661 O O . PRO A 1 217 ? 18.671 -28.150 7.692 1.00 48.41 217 PRO A O 1
ATOM 1664 N N . LEU A 1 218 ? 19.429 -26.083 7.238 1.00 50.12 218 LEU A N 1
ATOM 1665 C CA . LEU A 1 218 ? 20.596 -26.545 6.505 1.00 50.12 218 LEU A CA 1
ATOM 1666 C C . LEU A 1 218 ? 21.551 -27.085 7.570 1.00 50.12 218 LEU A C 1
ATOM 1668 O O . LEU A 1 218 ? 21.817 -26.389 8.552 1.00 50.12 218 LEU A O 1
ATOM 1672 N N . ASP A 1 219 ? 21.979 -28.338 7.414 1.00 47.72 219 ASP A N 1
ATOM 1673 C CA . ASP A 1 219 ? 23.096 -28.874 8.185 1.00 47.72 219 ASP A CA 1
ATOM 1674 C C . ASP A 1 219 ? 24.260 -27.869 8.113 1.00 47.72 219 ASP A C 1
ATOM 1676 O O . ASP A 1 219 ? 24.491 -27.250 7.072 1.00 47.72 219 ASP A O 1
ATOM 1680 N N . ASP A 1 220 ? 24.921 -27.686 9.252 1.00 48.31 220 ASP A N 1
ATOM 1681 C CA . ASP A 1 220 ? 25.761 -26.559 9.689 1.00 48.31 220 ASP A CA 1
ATOM 1682 C C . ASP A 1 220 ? 27.058 -26.305 8.873 1.00 48.31 220 ASP A C 1
ATOM 1684 O O . ASP A 1 220 ? 28.068 -25.926 9.448 1.00 48.31 220 ASP A O 1
ATOM 1688 N N . ASP A 1 221 ? 27.078 -26.515 7.550 1.00 49.00 221 ASP A N 1
ATOM 1689 C CA . ASP A 1 221 ? 28.300 -26.433 6.721 1.00 49.00 221 ASP A CA 1
ATOM 1690 C C . ASP A 1 221 ? 28.076 -26.008 5.246 1.00 49.00 221 ASP A C 1
ATOM 1692 O O . ASP A 1 221 ? 28.872 -26.325 4.358 1.00 49.00 221 ASP A O 1
ATOM 1696 N N . GLN A 1 222 ? 27.005 -25.275 4.929 1.00 40.75 222 GLN A N 1
ATOM 1697 C CA . GLN A 1 222 ? 26.835 -24.678 3.593 1.00 40.75 222 GLN A CA 1
ATOM 1698 C C . GLN A 1 222 ? 26.432 -23.207 3.712 1.00 40.75 222 GLN A C 1
ATOM 1700 O O . GLN A 1 222 ? 25.364 -22.883 4.236 1.00 40.75 222 GLN A O 1
ATOM 1705 N N . ASP A 1 223 ? 27.293 -22.327 3.197 1.00 42.31 223 ASP A N 1
ATOM 1706 C CA . ASP A 1 223 ? 27.002 -20.912 2.973 1.00 42.31 223 ASP A CA 1
ATOM 1707 C C . ASP A 1 223 ? 25.616 -20.726 2.317 1.00 42.31 223 ASP A C 1
ATOM 1709 O O . ASP A 1 223 ? 25.219 -21.530 1.464 1.00 42.31 223 ASP A O 1
ATOM 1713 N N . PRO A 1 224 ? 24.856 -19.676 2.683 1.00 41.28 224 PRO A N 1
ATOM 1714 C CA . PRO A 1 224 ? 23.524 -19.452 2.132 1.00 41.28 224 PRO A CA 1
ATOM 1715 C C . PRO A 1 224 ? 23.594 -19.346 0.599 1.00 41.28 224 PRO A C 1
ATOM 1717 O O . PRO A 1 224 ? 24.454 -18.624 0.083 1.00 41.28 224 PRO A O 1
ATOM 1720 N N . PRO A 1 225 ? 22.700 -20.022 -0.153 1.00 40.50 225 PRO A N 1
ATOM 1721 C CA . PRO A 1 225 ? 22.726 -19.959 -1.602 1.00 40.50 225 PRO A CA 1
ATOM 1722 C C . PRO A 1 225 ? 22.468 -18.519 -2.050 1.00 40.50 225 PRO A C 1
ATOM 1724 O O . PRO A 1 225 ? 21.407 -17.941 -1.823 1.00 40.50 225 PRO A O 1
ATOM 1727 N N . PHE A 1 226 ? 23.521 -17.975 -2.648 1.00 37.56 226 PHE A N 1
ATOM 1728 C CA . PHE A 1 226 ? 23.655 -16.743 -3.403 1.00 37.56 226 PHE A CA 1
ATOM 1729 C C . PHE A 1 226 ? 22.348 -16.119 -3.915 1.00 37.56 226 PHE A C 1
ATOM 1731 O O . PHE A 1 226 ? 21.546 -16.747 -4.607 1.00 37.56 226 PHE A O 1
ATOM 1738 N N . PHE A 1 227 ? 22.217 -14.815 -3.653 1.00 36.72 227 PHE A N 1
ATOM 1739 C CA . PHE A 1 227 ? 21.350 -13.897 -4.385 1.00 36.72 227 PHE A CA 1
ATOM 1740 C C . PHE A 1 227 ? 21.567 -14.065 -5.896 1.00 36.72 227 PHE A C 1
ATOM 1742 O O . PHE A 1 227 ? 22.676 -13.864 -6.388 1.00 36.72 227 PHE A O 1
ATOM 1749 N N . ILE A 1 228 ? 20.512 -14.394 -6.642 1.00 39.47 228 ILE A N 1
ATOM 1750 C CA . ILE A 1 228 ? 20.533 -14.300 -8.103 1.00 39.47 228 ILE A CA 1
ATOM 1751 C C . ILE A 1 228 ? 20.103 -12.877 -8.462 1.00 39.47 228 ILE A C 1
ATOM 1753 O O . ILE A 1 228 ? 18.916 -12.562 -8.496 1.00 39.47 228 ILE A O 1
ATOM 1757 N N . THR A 1 229 ? 21.075 -12.002 -8.699 1.00 34.53 229 THR A N 1
ATOM 1758 C CA . THR A 1 229 ? 20.865 -10.743 -9.422 1.00 34.53 229 THR A CA 1
ATOM 1759 C C . THR A 1 229 ? 20.728 -11.041 -10.918 1.00 34.53 229 THR A C 1
ATOM 1761 O O . THR A 1 229 ? 21.585 -11.751 -11.451 1.00 34.53 229 THR A O 1
ATOM 1764 N N . PRO A 1 230 ? 19.726 -10.504 -11.637 1.00 43.03 230 PRO A N 1
ATOM 1765 C CA . PRO A 1 230 ? 19.722 -10.563 -13.088 1.00 43.03 230 PRO A CA 1
ATOM 1766 C C . PRO A 1 230 ? 20.658 -9.469 -13.618 1.00 43.03 230 PRO A C 1
ATOM 1768 O O . PRO A 1 230 ? 20.301 -8.295 -13.646 1.00 43.03 230 PRO A O 1
ATOM 1771 N N . SER A 1 231 ? 21.871 -9.848 -14.018 1.00 41.47 231 SER A N 1
ATOM 1772 C CA . SER A 1 231 ? 22.710 -9.028 -14.894 1.00 41.47 231 SER A CA 1
ATOM 1773 C C . SER A 1 231 ? 22.665 -9.591 -16.315 1.00 41.47 231 SER A C 1
ATOM 1775 O O . SER A 1 231 ? 22.983 -10.760 -16.521 1.00 41.47 231 SER A O 1
ATOM 1777 N N . GLU A 1 232 ? 22.320 -8.715 -17.257 1.00 35.81 232 GLU A N 1
ATOM 1778 C CA . GLU A 1 232 ? 22.706 -8.736 -18.675 1.00 35.81 232 GLU A CA 1
ATOM 1779 C C . GLU A 1 232 ? 22.235 -9.917 -19.543 1.00 35.81 232 GLU A C 1
ATOM 1781 O O . GLU A 1 232 ? 22.872 -10.969 -19.606 1.00 35.81 232 GLU A O 1
ATOM 1786 N N . ARG A 1 233 ? 21.192 -9.660 -20.346 1.00 32.22 233 ARG A N 1
ATOM 1787 C CA . ARG A 1 233 ? 21.205 -9.902 -21.798 1.00 32.22 233 ARG A CA 1
ATOM 1788 C C . ARG A 1 233 ? 20.401 -8.840 -22.530 1.00 32.22 233 ARG A C 1
ATOM 1790 O O . ARG A 1 233 ? 19.342 -8.458 -21.993 1.00 32.22 233 ARG A O 1
#

Foldseek 3Di:
DDDDPPLQDPDPPRPVCVVVVVVVVVVVVVVVVVVVVVVVVVVPPPDDDDPDDPDPDPPPPPVDPQDPLNLVLLLQAQWEFEWEAEDPDTDPGTFIWGFDDPNDGPDDDDDDDQSRYKYKYFYYWDDQDPLFTKTAIKIWGQDPVRDIDIGHAKIKGKDQDPVSVVVVVVVQVVLVVCVVVVHPLDWSWSGWIAGPPRRMIMTMTGHSDDDVVVVDPDPPDDDDPDDDDDDDD

Sequence (233 aa):
MSELIDVAHGDDPAYGEIHVGLYMAIMSDVLDRTRQIIQAEALTTHLPNTPRPAEPSRPEIKTKMMSKAAIEQATARPLALLRMQISQYNSPVPASFIRLSGGTAHHATQFFNPEEYFCLTLTSPIASGATGDVYAGSIEMLSSTGEILSLSHVAVKFAFEPEQQNRMRNEAEIYEHLSSSGATGIPILFGLFQDSESDTLALIMSHVGRCLVHRIPLDDDQDPPFFITPSER